Protein AF-A0A346PRJ9-F1 (afdb_monomer)

pLDDT: mean 86.11, std 13.36, range [40.84, 96.81]

Structure (mmCIF, N/CA/C/O backbone):
data_AF-A0A346PRJ9-F1
#
_entry.id   AF-A0A346PRJ9-F1
#
loop_
_atom_site.group_PDB
_atom_site.id
_atom_site.type_symbol
_atom_site.label_atom_id
_atom_site.label_alt_id
_atom_site.label_comp_id
_atom_site.label_asym_id
_atom_site.label_entity_id
_atom_site.label_seq_id
_atom_site.pdbx_PDB_ins_code
_atom_site.Cartn_x
_atom_site.Cartn_y
_atom_site.Cartn_z
_atom_site.occupancy
_atom_site.B_iso_or_equiv
_atom_site.auth_seq_id
_atom_site.auth_comp_id
_atom_site.auth_asym_id
_atom_site.auth_atom_id
_atom_site.pdbx_PDB_model_num
ATOM 1 N N . MET A 1 1 ? 22.107 -3.513 -32.692 1.00 42.06 1 MET A N 1
ATOM 2 C CA . MET A 1 1 ? 20.890 -3.800 -33.493 1.00 42.06 1 MET A CA 1
ATOM 3 C C . MET A 1 1 ? 21.098 -3.618 -34.994 1.00 42.06 1 MET A C 1
ATOM 5 O O . MET A 1 1 ? 20.520 -4.404 -35.724 1.00 42.06 1 MET A O 1
ATOM 9 N N . GLU A 1 2 ? 21.906 -2.659 -35.469 1.00 40.84 2 GLU A N 1
ATOM 10 C CA . GLU A 1 2 ? 22.166 -2.487 -36.918 1.00 40.84 2 GLU A CA 1
ATOM 11 C C . GLU A 1 2 ? 22.887 -3.665 -37.586 1.00 40.84 2 GLU A C 1
ATOM 13 O O . GLU A 1 2 ? 22.704 -3.888 -38.774 1.00 40.84 2 GLU A O 1
ATOM 18 N N . ILE A 1 3 ? 23.650 -4.447 -36.819 1.00 50.50 3 ILE A N 1
ATOM 19 C CA . ILE A 1 3 ? 24.437 -5.573 -37.344 1.00 50.50 3 ILE A CA 1
ATOM 20 C C . ILE A 1 3 ? 23.573 -6.838 -37.555 1.00 50.50 3 ILE A C 1
ATOM 22 O O . ILE A 1 3 ? 23.940 -7.704 -38.338 1.00 50.50 3 ILE A O 1
ATOM 26 N N . VAL A 1 4 ? 22.409 -6.949 -36.892 1.00 55.88 4 VAL A N 1
ATOM 27 C CA . VAL A 1 4 ? 21.576 -8.177 -36.901 1.00 55.88 4 VAL A CA 1
ATOM 28 C C . VAL A 1 4 ? 20.275 -8.003 -37.695 1.00 55.88 4 VAL A C 1
ATOM 30 O O . VAL A 1 4 ? 19.829 -8.945 -38.341 1.00 55.88 4 VAL A O 1
ATOM 33 N N . PHE A 1 5 ? 19.683 -6.802 -37.704 1.00 57.97 5 PHE A N 1
ATOM 34 C CA . PHE A 1 5 ? 18.489 -6.490 -38.497 1.00 57.97 5 PHE A CA 1
ATOM 35 C C . PHE A 1 5 ? 18.601 -5.066 -39.075 1.00 57.97 5 PHE A C 1
ATOM 37 O O . PHE A 1 5 ? 18.699 -4.111 -38.295 1.00 57.97 5 PHE A O 1
ATOM 44 N N . PRO A 1 6 ? 18.562 -4.879 -40.409 1.00 57.97 6 PRO A N 1
ATOM 45 C CA . PRO A 1 6 ? 18.611 -3.548 -41.012 1.00 57.97 6 PRO A CA 1
ATOM 46 C C . PRO A 1 6 ? 17.419 -2.701 -40.542 1.00 57.97 6 PRO A C 1
ATOM 48 O O . PRO A 1 6 ? 16.260 -3.090 -40.710 1.00 57.97 6 PRO A O 1
ATOM 51 N N . ARG A 1 7 ? 17.675 -1.536 -39.933 1.00 56.22 7 ARG A N 1
ATOM 52 C CA . ARG A 1 7 ? 16.606 -0.633 -39.474 1.00 56.22 7 ARG A CA 1
ATOM 53 C C . ARG A 1 7 ? 15.872 -0.031 -40.676 1.00 56.22 7 ARG A C 1
ATOM 55 O O . ARG A 1 7 ? 16.477 0.651 -41.493 1.00 56.22 7 ARG A O 1
ATOM 62 N N . GLN A 1 8 ? 14.550 -0.210 -40.730 1.00 57.38 8 GLN A N 1
ATOM 63 C CA . GLN A 1 8 ? 13.670 0.391 -41.749 1.00 57.38 8 GLN A CA 1
ATOM 64 C C . GLN A 1 8 ? 12.872 1.604 -41.231 1.00 57.38 8 GLN A C 1
ATOM 66 O O . GLN A 1 8 ? 11.788 1.902 -41.727 1.00 57.38 8 GLN A O 1
ATOM 71 N N . ARG A 1 9 ? 13.355 2.309 -40.201 1.00 51.69 9 ARG A N 1
ATOM 72 C CA . ARG A 1 9 ? 12.677 3.513 -39.693 1.00 51.69 9 ARG A CA 1
ATOM 73 C C . ARG A 1 9 ? 13.268 4.762 -40.350 1.00 51.69 9 ARG A C 1
ATOM 75 O O . ARG A 1 9 ? 14.382 5.142 -40.017 1.00 51.69 9 ARG A O 1
ATOM 82 N N . GLY A 1 10 ? 12.499 5.385 -41.251 1.00 52.84 10 GLY A N 1
ATOM 83 C CA . GLY A 1 10 ? 12.739 6.756 -41.724 1.00 52.84 10 GLY A CA 1
ATOM 84 C C . GLY A 1 10 ? 13.256 6.930 -43.157 1.00 52.84 10 GLY A C 1
ATOM 85 O O . GLY A 1 10 ? 14.233 7.644 -43.351 1.00 52.84 10 GLY A O 1
ATOM 86 N N . ARG A 1 11 ? 12.608 6.357 -44.182 1.00 47.19 11 ARG A N 1
ATOM 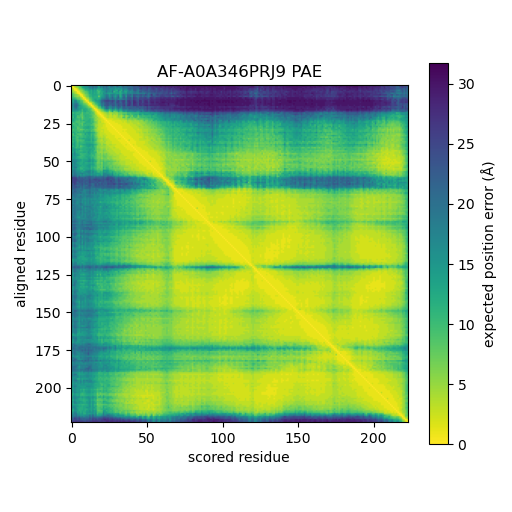87 C CA . ARG A 1 11 ? 12.826 6.799 -45.575 1.00 47.19 11 ARG A CA 1
ATOM 88 C C . ARG A 1 11 ? 11.501 6.966 -46.306 1.00 47.19 11 ARG A C 1
ATOM 90 O O . ARG A 1 11 ? 10.866 5.986 -46.672 1.00 47.19 11 ARG A O 1
ATOM 97 N N . GLY A 1 12 ? 11.117 8.225 -46.531 1.00 49.56 12 GLY A N 1
ATOM 98 C CA . GLY A 1 12 ? 9.941 8.624 -47.315 1.00 49.56 12 GLY A CA 1
ATOM 99 C C . GLY A 1 12 ? 9.971 8.173 -48.779 1.00 49.56 12 GLY A C 1
ATOM 100 O O . GLY A 1 12 ? 8.958 8.271 -49.455 1.00 49.56 12 GLY A O 1
ATOM 101 N N . HIS A 1 13 ? 11.087 7.613 -49.252 1.00 52.91 13 HIS A N 1
ATOM 102 C CA . HIS A 1 13 ? 11.212 6.979 -50.559 1.00 52.91 13 HIS A CA 1
ATOM 103 C C . HIS A 1 13 ? 12.219 5.821 -50.457 1.00 52.91 13 HIS A C 1
ATOM 105 O O . HIS A 1 13 ? 13.426 6.049 -50.480 1.00 52.91 13 HIS A O 1
ATOM 111 N N . SER A 1 14 ? 11.776 4.566 -50.327 1.00 53.38 14 SER A N 1
ATOM 112 C CA . SER A 1 14 ? 12.650 3.440 -50.675 1.00 53.38 14 SER A CA 1
ATOM 113 C C . SER A 1 14 ? 11.893 2.372 -51.446 1.00 53.38 14 SER A C 1
ATOM 115 O O . SER A 1 14 ? 11.085 1.637 -50.890 1.00 53.38 14 SER A O 1
ATOM 117 N N . VAL A 1 15 ? 12.250 2.255 -52.721 1.00 54.56 15 VAL A N 1
ATOM 118 C CA . VAL A 1 15 ? 11.891 1.177 -53.658 1.00 54.56 15 VAL A CA 1
ATOM 119 C C . VAL A 1 15 ? 12.526 -0.174 -53.257 1.00 54.56 15 VAL A C 1
ATOM 121 O O . VAL A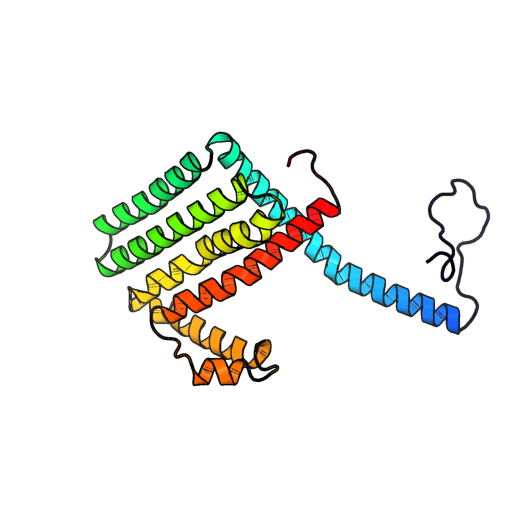 1 15 ? 12.425 -1.161 -53.976 1.00 54.56 15 VAL A O 1
ATOM 124 N N . MET A 1 16 ? 13.196 -0.236 -52.101 1.00 52.12 16 MET A N 1
ATOM 125 C CA . MET A 1 16 ? 13.670 -1.472 -51.488 1.00 52.12 16 MET A CA 1
ATOM 126 C C . MET A 1 16 ? 12.479 -2.213 -50.877 1.00 52.12 16 MET A C 1
ATOM 128 O O . MET A 1 16 ? 11.826 -1.710 -49.962 1.00 52.12 16 MET A O 1
ATOM 132 N N . GLY A 1 17 ? 12.210 -3.419 -51.381 1.00 58.25 17 GLY A N 1
ATOM 133 C CA . GLY A 1 17 ? 11.247 -4.339 -50.782 1.00 58.25 17 GLY A CA 1
ATOM 134 C C . GLY A 1 17 ? 11.511 -4.544 -49.286 1.00 58.25 17 GLY A C 1
ATOM 135 O O . GLY A 1 17 ? 12.646 -4.445 -48.813 1.00 58.25 17 GLY A O 1
ATOM 136 N N . LYS A 1 18 ? 10.447 -4.808 -48.519 1.00 64.00 18 LYS A N 1
ATOM 137 C CA . LYS A 1 18 ? 10.546 -5.115 -47.084 1.00 64.00 18 LYS A CA 1
ATOM 138 C C . LYS A 1 18 ? 11.546 -6.262 -46.898 1.00 64.00 18 LYS A C 1
ATOM 140 O O . LYS A 1 18 ? 11.390 -7.305 -47.528 1.00 64.00 18 LYS A O 1
ATOM 145 N N . TRP A 1 19 ? 12.569 -6.059 -46.067 1.00 72.56 19 TRP A N 1
ATOM 146 C CA . TRP A 1 19 ? 13.583 -7.078 -45.798 1.00 72.56 19 TRP A CA 1
ATOM 147 C C . TRP A 1 19 ? 12.895 -8.343 -45.270 1.00 72.56 19 TRP A C 1
ATOM 149 O O . TRP A 1 19 ? 12.038 -8.257 -44.386 1.00 72.56 19 TRP A O 1
ATOM 159 N N . LYS A 1 20 ? 13.248 -9.506 -45.824 1.00 74.25 20 LYS A N 1
ATOM 160 C CA . LYS A 1 20 ? 12.698 -10.809 -45.443 1.00 74.25 20 LYS A CA 1
ATOM 161 C C . LYS A 1 20 ? 13.861 -11.748 -45.114 1.00 74.25 20 LYS A C 1
ATOM 163 O O . LYS A 1 20 ? 14.839 -11.747 -45.854 1.00 74.25 20 LYS A O 1
ATOM 168 N N . PRO A 1 21 ? 13.783 -12.546 -44.039 1.00 79.88 21 PRO A N 1
ATOM 169 C CA . PRO A 1 21 ? 14.828 -13.514 -43.731 1.00 79.88 21 PRO A CA 1
ATOM 170 C C . PRO A 1 21 ? 14.873 -14.608 -44.809 1.00 79.88 21 PRO A C 1
ATOM 172 O O . PRO A 1 21 ? 13.879 -15.305 -45.043 1.00 79.88 21 PRO A O 1
ATOM 175 N N . GLU A 1 22 ? 16.024 -14.766 -45.461 1.00 84.56 22 GLU A N 1
ATOM 176 C CA . GLU A 1 22 ? 16.206 -15.719 -46.565 1.00 84.56 22 GLU A CA 1
ATOM 177 C C . GLU A 1 22 ? 16.778 -17.047 -46.064 1.00 84.56 22 GLU A C 1
ATOM 179 O O . GLU A 1 22 ? 16.297 -18.119 -46.440 1.00 84.56 22 GLU A O 1
ATOM 184 N N . THR A 1 23 ? 17.733 -16.988 -45.132 1.00 88.19 23 THR A N 1
ATOM 185 C CA . THR A 1 23 ? 18.404 -18.175 -44.586 1.00 88.19 23 THR A CA 1
ATOM 186 C C . THR A 1 23 ? 17.694 -18.731 -43.348 1.00 88.19 23 THR A C 1
ATOM 188 O O . THR A 1 23 ? 17.014 -18.017 -42.609 1.00 88.19 23 THR A O 1
ATOM 191 N N . LEU A 1 24 ? 17.855 -20.034 -43.096 1.00 87.25 24 LEU A N 1
ATOM 192 C CA . LEU A 1 24 ? 17.305 -20.719 -41.919 1.00 87.25 24 LEU A CA 1
ATOM 193 C C . LEU A 1 24 ? 17.708 -20.041 -40.584 1.00 87.25 24 LEU A C 1
ATOM 195 O O . LEU A 1 24 ? 16.804 -19.715 -39.812 1.00 87.25 24 LEU A O 1
ATOM 199 N N . PRO A 1 25 ? 18.995 -19.718 -40.316 1.00 87.44 25 PRO A N 1
ATOM 200 C CA . PRO A 1 25 ? 19.376 -19.022 -39.083 1.00 87.44 25 PRO A CA 1
ATOM 201 C C . PRO A 1 25 ? 18.766 -17.616 -38.966 1.00 87.44 25 PRO A C 1
ATOM 203 O O . PRO A 1 25 ? 18.357 -17.223 -37.875 1.00 87.44 25 PRO A O 1
ATOM 206 N N . GLN A 1 26 ? 18.618 -16.877 -40.073 1.00 84.50 26 GLN A N 1
ATOM 207 C CA . GLN A 1 26 ? 17.933 -15.577 -40.062 1.00 84.50 26 GLN A CA 1
ATOM 208 C C . GLN A 1 26 ? 16.445 -15.714 -39.729 1.00 84.50 26 GLN A C 1
ATOM 210 O O . GLN A 1 26 ? 15.911 -14.889 -38.992 1.00 84.50 26 GLN A O 1
ATOM 215 N N . LYS A 1 27 ? 15.771 -16.755 -40.238 1.00 88.38 27 LYS A N 1
ATOM 216 C CA . LYS A 1 27 ? 14.362 -17.029 -39.918 1.00 88.38 27 LYS A CA 1
ATOM 217 C C . LYS A 1 27 ? 14.189 -17.349 -38.437 1.00 88.38 27 LYS A C 1
ATOM 219 O O . LYS A 1 27 ? 13.315 -16.768 -37.803 1.00 88.38 27 LYS A O 1
ATOM 224 N N . VAL A 1 28 ? 15.036 -18.217 -37.880 1.00 91.25 28 VAL A N 1
ATOM 225 C CA . VAL A 1 28 ? 14.992 -18.570 -36.450 1.00 91.25 28 VAL A CA 1
ATOM 226 C C . VAL A 1 28 ? 15.241 -17.338 -35.583 1.00 91.25 28 VAL A C 1
ATOM 228 O O . VAL A 1 28 ? 14.440 -17.060 -34.696 1.00 91.25 28 VAL A O 1
ATOM 231 N N . ALA A 1 29 ? 16.282 -16.552 -35.874 1.00 87.88 29 ALA A N 1
ATOM 232 C CA . ALA A 1 29 ? 16.568 -15.323 -35.136 1.00 87.88 29 ALA A CA 1
ATOM 233 C C . ALA A 1 29 ? 15.418 -14.306 -35.233 1.00 87.88 29 ALA A C 1
ATOM 235 O O . ALA A 1 29 ? 15.045 -13.701 -34.229 1.00 87.88 29 ALA A O 1
ATOM 236 N N . TYR A 1 30 ? 14.824 -14.142 -36.420 1.00 86.19 30 TYR A N 1
ATOM 237 C CA . TYR A 1 30 ? 13.689 -13.246 -36.640 1.00 86.19 30 TYR A CA 1
ATOM 238 C C . TYR A 1 30 ? 12.453 -13.671 -35.840 1.00 86.19 30 TYR A C 1
ATOM 240 O O . TYR A 1 30 ? 11.869 -12.845 -35.142 1.00 86.19 30 TYR A O 1
ATOM 248 N N . TYR A 1 31 ? 12.068 -14.950 -35.892 1.00 90.50 31 TYR A N 1
ATOM 249 C CA . TYR A 1 31 ? 10.901 -15.443 -35.157 1.00 90.50 31 TYR A CA 1
ATOM 250 C C . TYR A 1 31 ? 11.133 -15.493 -33.649 1.00 90.50 31 TYR A C 1
ATOM 252 O O . TYR A 1 31 ? 10.223 -15.149 -32.904 1.00 90.50 31 TYR A O 1
ATOM 260 N N . ALA A 1 32 ? 12.337 -15.841 -33.188 1.00 91.88 32 ALA A N 1
ATOM 261 C CA . ALA A 1 32 ? 12.681 -15.774 -31.771 1.00 91.88 32 ALA A CA 1
ATOM 262 C C . ALA A 1 32 ? 12.579 -14.331 -31.258 1.00 91.88 32 ALA A C 1
ATOM 264 O O . ALA A 1 32 ? 11.917 -14.073 -30.256 1.00 91.88 32 ALA A O 1
ATOM 265 N N . TRP A 1 33 ? 13.154 -13.370 -31.987 1.00 90.31 33 TRP A N 1
ATOM 266 C CA . TRP A 1 33 ? 13.063 -11.956 -31.629 1.00 90.31 33 TRP A CA 1
ATOM 267 C C . TRP A 1 33 ? 11.626 -11.431 -31.682 1.00 90.31 33 TRP A C 1
ATOM 269 O O . TRP A 1 33 ? 11.205 -10.693 -30.793 1.00 90.31 33 TRP A O 1
ATOM 279 N N . SER A 1 34 ? 10.852 -11.841 -32.691 1.00 88.88 34 SER A N 1
ATOM 280 C CA . SER A 1 34 ? 9.428 -11.522 -32.775 1.00 88.88 34 SER A CA 1
ATOM 281 C C . SER A 1 34 ? 8.664 -12.098 -31.590 1.00 88.88 34 SER A C 1
ATOM 283 O O . SER A 1 34 ? 7.854 -11.386 -31.017 1.00 88.88 34 SER A O 1
ATOM 285 N N . LEU A 1 35 ? 8.927 -13.343 -31.190 1.00 94.19 35 LEU A N 1
ATOM 286 C CA . LEU A 1 35 ? 8.269 -13.981 -30.054 1.00 94.19 35 LEU A CA 1
ATOM 287 C C . LEU A 1 35 ? 8.584 -13.243 -28.750 1.00 94.19 35 LEU A C 1
ATOM 289 O O . LEU A 1 35 ? 7.661 -12.893 -28.021 1.00 94.19 35 LEU A O 1
ATOM 293 N N . PHE A 1 36 ? 9.856 -12.929 -28.485 1.00 93.06 36 PHE A N 1
ATOM 294 C CA . PHE A 1 36 ? 10.242 -12.126 -27.319 1.00 93.06 36 PHE A CA 1
ATOM 295 C C . PHE A 1 36 ? 9.620 -10.727 -27.350 1.00 93.06 36 PHE A C 1
ATOM 297 O O . PHE A 1 36 ? 9.142 -10.247 -26.326 1.00 93.06 36 PHE A O 1
ATOM 304 N N . GLY A 1 37 ? 9.579 -10.086 -28.521 1.00 90.88 37 GLY A N 1
ATOM 305 C CA . GLY A 1 37 ? 8.931 -8.791 -28.704 1.00 90.88 37 GLY A CA 1
ATOM 306 C C . GLY A 1 37 ? 7.426 -8.851 -28.442 1.00 90.88 37 GLY A C 1
ATOM 307 O O . GLY A 1 37 ? 6.902 -8.006 -27.724 1.00 90.88 37 GLY A O 1
ATOM 308 N N . THR A 1 38 ? 6.736 -9.862 -28.971 1.00 93.38 38 THR A N 1
ATOM 309 C CA . THR A 1 38 ? 5.298 -10.070 -28.775 1.00 93.38 38 THR A CA 1
ATOM 310 C C . THR A 1 38 ? 4.977 -10.396 -27.321 1.00 93.38 38 THR A C 1
ATOM 312 O O . THR A 1 38 ? 4.078 -9.777 -26.766 1.00 93.38 38 THR A O 1
ATOM 315 N N . LEU A 1 39 ? 5.724 -11.298 -26.677 1.00 92.69 39 LEU A N 1
ATOM 316 C CA . LEU A 1 39 ? 5.557 -11.611 -25.253 1.00 92.69 39 LEU A CA 1
ATOM 317 C C . LEU A 1 39 ? 5.835 -10.388 -24.376 1.00 92.69 39 LEU A C 1
ATOM 319 O O . LEU A 1 39 ? 5.048 -10.067 -23.489 1.00 92.69 39 LEU A O 1
ATOM 323 N N . GLY A 1 40 ? 6.913 -9.658 -24.671 1.00 90.50 40 GLY A N 1
ATOM 324 C CA . GLY A 1 40 ? 7.233 -8.406 -23.998 1.00 90.50 40 GLY A CA 1
ATOM 325 C C . GLY A 1 40 ? 6.113 -7.382 -24.148 1.00 90.50 40 GLY A C 1
ATOM 326 O O . GLY A 1 40 ? 5.739 -6.749 -23.170 1.00 90.50 40 GLY A O 1
ATOM 327 N N . LEU A 1 41 ? 5.521 -7.251 -25.337 1.00 90.38 41 LEU A N 1
ATOM 328 C CA . LEU A 1 41 ? 4.416 -6.327 -25.581 1.00 90.38 41 LEU A CA 1
ATOM 329 C C . LEU A 1 41 ? 3.132 -6.782 -24.878 1.00 90.38 41 LEU A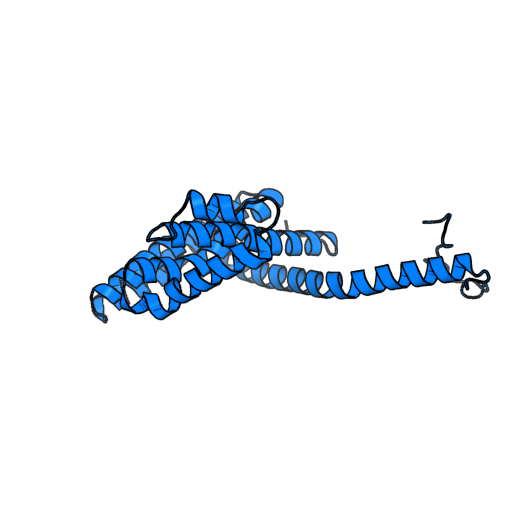 C 1
ATOM 331 O O . LEU A 1 41 ? 2.475 -5.955 -24.260 1.00 90.38 41 LEU A O 1
ATOM 335 N N . LEU A 1 42 ? 2.817 -8.079 -24.886 1.00 93.19 42 LEU A N 1
ATOM 336 C CA . LEU A 1 42 ? 1.666 -8.642 -24.172 1.00 93.19 42 LEU A CA 1
ATOM 337 C C . LEU A 1 42 ? 1.720 -8.387 -22.662 1.00 93.19 42 LEU A C 1
ATOM 339 O O . LEU A 1 42 ? 0.673 -8.192 -22.055 1.00 93.19 42 LEU A O 1
ATOM 343 N N . VAL A 1 43 ? 2.912 -8.357 -22.062 1.00 90.44 43 VAL A N 1
ATOM 344 C CA . VAL A 1 43 ? 3.086 -8.096 -20.624 1.00 90.44 43 VAL A CA 1
ATOM 345 C C . VAL A 1 43 ? 3.240 -6.602 -20.335 1.00 90.44 43 VAL A C 1
ATOM 347 O O . VAL A 1 43 ? 2.534 -6.044 -19.497 1.00 90.44 43 VAL A O 1
ATOM 350 N N . LEU A 1 44 ? 4.151 -5.923 -21.034 1.00 88.44 44 LEU A N 1
ATOM 351 C CA . LEU A 1 44 ? 4.482 -4.525 -20.757 1.00 88.44 44 LEU A CA 1
ATOM 352 C C . LEU A 1 44 ? 3.364 -3.574 -21.175 1.00 88.44 44 LEU A C 1
ATOM 354 O O . LEU A 1 44 ? 3.180 -2.558 -20.513 1.00 88.44 44 LEU A O 1
ATOM 358 N N . TYR A 1 45 ? 2.601 -3.875 -22.230 1.00 88.12 45 TYR A N 1
ATOM 359 C CA . TYR A 1 45 ? 1.530 -2.981 -22.666 1.00 88.12 45 TYR A CA 1
ATOM 360 C C . TYR A 1 45 ? 0.443 -2.826 -21.586 1.00 88.12 45 TYR A C 1
ATOM 362 O O . TYR A 1 45 ? 0.244 -1.691 -21.145 1.00 88.12 45 TYR A O 1
ATOM 370 N N . PRO A 1 46 ? -0.177 -3.898 -21.046 1.00 91.50 46 PRO A N 1
ATOM 371 C CA . PRO A 1 46 ? -1.096 -3.773 -19.914 1.00 91.50 46 PRO A CA 1
ATOM 372 C C . PRO A 1 46 ? -0.480 -3.058 -18.707 1.00 91.50 46 PRO A C 1
ATOM 374 O O . PRO A 1 46 ? -1.114 -2.175 -18.135 1.00 91.50 46 PRO A O 1
ATOM 377 N N . LEU A 1 47 ? 0.772 -3.365 -18.351 1.00 89.50 47 LEU A N 1
ATOM 378 C CA . LEU A 1 47 ? 1.460 -2.714 -17.230 1.00 89.50 47 LEU A CA 1
ATOM 379 C C . LEU A 1 47 ? 1.649 -1.207 -17.450 1.00 89.50 47 LEU A C 1
ATOM 381 O O . LEU A 1 47 ? 1.454 -0.420 -16.525 1.00 89.50 47 LEU A O 1
ATOM 385 N N . THR A 1 48 ? 1.971 -0.776 -18.673 1.00 86.81 48 THR A N 1
ATOM 386 C CA . THR A 1 48 ? 2.045 0.656 -19.000 1.00 86.81 48 THR A CA 1
ATOM 387 C C . THR A 1 48 ? 0.679 1.326 -18.940 1.00 86.81 48 THR A C 1
ATOM 389 O O . THR A 1 48 ? 0.588 2.442 -18.435 1.00 86.81 48 THR A O 1
ATOM 392 N N . VAL A 1 49 ? -0.390 0.651 -19.378 1.00 89.25 49 VAL A N 1
ATOM 393 C CA . VAL A 1 49 ? -1.768 1.153 -19.250 1.00 89.25 49 VAL A CA 1
ATOM 394 C C . VAL A 1 49 ? -2.140 1.327 -17.779 1.00 89.25 49 VAL A C 1
ATOM 396 O O . VAL A 1 49 ? -2.653 2.382 -17.412 1.00 89.25 49 VAL A O 1
ATOM 399 N N . VAL A 1 50 ? -1.812 0.356 -16.921 1.00 90.88 50 VAL A N 1
ATOM 400 C CA . VAL A 1 50 ? -1.987 0.478 -15.465 1.00 90.88 50 VAL A CA 1
ATOM 401 C C . VAL A 1 50 ? -1.173 1.654 -14.927 1.00 90.88 50 VAL A C 1
ATOM 403 O O . VAL A 1 50 ? -1.713 2.475 -14.195 1.00 90.88 50 VAL A O 1
ATOM 406 N N . GLY A 1 51 ? 0.087 1.812 -15.339 1.00 87.75 51 GLY A N 1
ATOM 407 C CA . GLY A 1 51 ? 0.912 2.963 -14.964 1.00 87.75 51 GLY A CA 1
ATOM 408 C C . GLY A 1 51 ? 0.291 4.307 -15.361 1.00 87.75 51 GLY A C 1
ATOM 409 O O . GLY A 1 51 ? 0.265 5.237 -14.553 1.00 87.75 51 GLY A O 1
ATOM 410 N N . PHE A 1 52 ? -0.268 4.410 -16.571 1.00 87.81 52 PHE A N 1
ATOM 411 C CA . PHE A 1 52 ? -0.984 5.605 -17.024 1.00 87.81 52 PHE A CA 1
ATOM 412 C C . PHE A 1 52 ? -2.277 5.847 -16.242 1.00 87.81 52 PHE A C 1
ATOM 414 O O . PHE A 1 52 ? -2.549 6.991 -15.882 1.00 87.81 52 PHE A O 1
ATOM 421 N N . ALA A 1 53 ? -3.049 4.801 -15.944 1.00 87.31 53 ALA A N 1
ATOM 422 C CA . ALA A 1 53 ? -4.267 4.906 -15.147 1.00 87.31 53 ALA A CA 1
ATOM 423 C C . ALA A 1 53 ? -3.955 5.360 -13.714 1.00 87.31 53 ALA A C 1
ATOM 425 O O . ALA A 1 53 ? -4.528 6.340 -13.240 1.00 87.31 53 ALA A O 1
ATOM 426 N N . THR A 1 54 ? -2.991 4.716 -13.052 1.00 85.62 54 THR A N 1
ATOM 427 C CA . THR A 1 54 ? -2.537 5.085 -11.705 1.00 85.62 54 THR A CA 1
ATOM 428 C C . THR A 1 54 ? -2.043 6.523 -11.677 1.00 85.62 54 THR A C 1
ATOM 430 O O . THR A 1 54 ? -2.447 7.286 -10.806 1.00 85.62 54 THR A O 1
ATOM 433 N N . ARG A 1 55 ? -1.241 6.936 -12.667 1.00 83.75 55 ARG A N 1
ATOM 434 C CA . ARG A 1 55 ? -0.802 8.329 -12.806 1.00 83.75 55 ARG A CA 1
ATOM 435 C C . ARG A 1 55 ? -1.980 9.285 -12.968 1.00 83.75 55 ARG A C 1
ATOM 437 O O . ARG A 1 55 ? -1.998 10.320 -12.317 1.00 83.75 55 ARG A O 1
ATOM 444 N N . TYR A 1 56 ? -2.949 8.962 -13.822 1.00 84.25 56 TYR A N 1
ATOM 445 C CA . TYR A 1 56 ? -4.120 9.806 -14.050 1.00 84.25 56 TYR A CA 1
ATOM 446 C C . TYR A 1 56 ? -4.913 10.033 -12.755 1.00 84.25 56 TYR A C 1
ATOM 448 O O . TYR A 1 56 ? -5.223 11.175 -12.413 1.00 84.25 56 TYR A O 1
ATOM 456 N N . TYR A 1 57 ? -5.189 8.966 -12.001 1.00 80.50 57 TYR A N 1
ATOM 457 C CA . TYR A 1 57 ? -5.884 9.080 -10.719 1.00 80.50 57 TYR A CA 1
ATOM 458 C C . TYR A 1 57 ? -5.035 9.782 -9.661 1.00 80.50 57 TYR A C 1
ATOM 460 O O . TYR A 1 57 ? -5.562 10.627 -8.940 1.00 80.50 57 TYR A O 1
ATOM 468 N N . ALA A 1 58 ? -3.730 9.506 -9.612 1.00 76.50 58 ALA A N 1
ATOM 469 C CA . ALA A 1 58 ? -2.810 10.188 -8.712 1.00 76.50 58 ALA A CA 1
ATOM 470 C C . ALA A 1 58 ? -2.798 11.699 -8.973 1.00 76.50 58 ALA A C 1
ATOM 472 O O . ALA A 1 58 ? -3.006 12.456 -8.038 1.00 76.50 58 ALA A O 1
ATOM 473 N N . VAL A 1 59 ? -2.666 12.147 -10.228 1.00 73.69 59 VAL A N 1
ATOM 474 C CA . VAL A 1 59 ? -2.697 13.576 -10.599 1.00 73.69 59 VAL A CA 1
ATOM 475 C C . VAL A 1 59 ? -4.049 14.211 -10.279 1.00 73.69 59 VAL A C 1
ATOM 477 O O . VAL A 1 59 ? -4.109 15.336 -9.791 1.00 73.69 59 VAL A O 1
ATOM 480 N N . LYS A 1 60 ? -5.158 13.503 -10.512 1.00 70.31 60 LYS A N 1
ATOM 481 C CA . LYS A 1 60 ? -6.495 14.028 -10.204 1.00 70.31 60 LYS A CA 1
ATOM 482 C C . LYS A 1 60 ? -6.696 14.237 -8.701 1.00 70.31 60 LYS A C 1
ATOM 484 O O . LYS A 1 60 ? -7.244 15.259 -8.300 1.00 70.31 60 LYS A O 1
ATOM 489 N N . LEU A 1 61 ? -6.218 13.301 -7.883 1.00 65.69 61 LEU A N 1
ATOM 490 C CA . LEU A 1 61 ? -6.200 13.427 -6.424 1.00 65.69 61 LEU A CA 1
ATOM 491 C C . LEU A 1 61 ? -5.188 14.490 -5.963 1.00 65.69 61 LEU A C 1
ATOM 493 O O . LEU A 1 61 ? -5.439 15.220 -5.003 1.00 65.69 61 LEU A O 1
ATOM 497 N N . ASP A 1 62 ? -4.081 14.638 -6.687 1.00 63.53 62 ASP A N 1
ATOM 498 C CA . ASP A 1 62 ? -3.069 15.651 -6.415 1.00 63.53 62 ASP A CA 1
ATOM 499 C C . ASP A 1 62 ? -3.527 17.062 -6.824 1.00 63.53 62 ASP A C 1
ATOM 501 O O . ASP A 1 62 ? -3.082 18.041 -6.245 1.00 63.53 62 ASP A O 1
ATOM 505 N N . SER A 1 63 ? -4.500 17.215 -7.729 1.00 58.72 63 SER A N 1
ATOM 506 C CA . SER A 1 63 ? -5.141 18.509 -8.033 1.00 58.72 63 SER A CA 1
ATOM 507 C C . SER A 1 63 ? -5.903 19.081 -6.828 1.00 58.72 63 SER A C 1
ATOM 509 O O . SER A 1 63 ? -5.887 20.285 -6.567 1.00 58.72 63 SER A O 1
ATOM 511 N N . THR A 1 64 ? -6.534 18.214 -6.031 1.00 55.56 64 THR A N 1
ATOM 512 C CA . THR A 1 64 ? -7.109 18.596 -4.735 1.00 55.56 64 THR A CA 1
ATOM 513 C C . THR A 1 64 ? -5.992 19.003 -3.773 1.00 55.56 64 THR A C 1
ATOM 515 O O . THR A 1 64 ? -6.072 20.022 -3.093 1.00 55.56 64 THR A O 1
ATOM 518 N N . ARG A 1 65 ? -4.888 18.262 -3.765 1.00 54.66 65 ARG A N 1
ATOM 519 C CA . ARG A 1 65 ? -3.764 18.496 -2.861 1.00 54.66 65 ARG A CA 1
ATOM 520 C C . ARG A 1 65 ? -2.884 19.698 -3.205 1.00 54.66 65 ARG A C 1
ATOM 522 O O . ARG A 1 65 ? -2.404 20.357 -2.292 1.00 54.66 65 ARG A O 1
ATOM 529 N N . THR A 1 66 ? -2.681 20.029 -4.470 1.00 59.09 66 THR A N 1
ATOM 530 C CA . THR A 1 66 ? -1.952 21.230 -4.913 1.00 59.09 66 THR A CA 1
ATOM 531 C C . THR A 1 66 ? -2.665 22.502 -4.459 1.00 59.09 66 THR A C 1
ATOM 533 O O . THR A 1 66 ? -2.007 23.497 -4.171 1.00 59.09 66 THR A O 1
ATOM 536 N N . ARG A 1 67 ? -3.993 22.448 -4.281 1.00 63.44 67 ARG A N 1
ATOM 537 C CA . ARG A 1 67 ? -4.798 23.543 -3.713 1.00 63.44 67 ARG A CA 1
ATOM 538 C C . ARG A 1 67 ? -4.771 23.598 -2.182 1.00 63.44 67 ARG A C 1
ATOM 540 O O . ARG A 1 67 ? -4.829 24.684 -1.619 1.00 63.44 67 ARG A O 1
ATOM 547 N N . PHE A 1 68 ? -4.678 22.450 -1.510 1.00 67.56 68 PHE A N 1
ATOM 548 C CA . PHE A 1 68 ? -4.824 22.335 -0.050 1.00 67.56 68 PHE A CA 1
ATOM 549 C C . PHE A 1 68 ? -3.504 22.123 0.724 1.00 67.56 68 PHE A C 1
ATOM 551 O O . PHE A 1 68 ? -3.442 22.328 1.937 1.00 67.56 68 PHE A O 1
ATOM 558 N N . GLY A 1 69 ? -2.428 21.723 0.047 1.00 80.25 69 GLY A N 1
ATOM 559 C CA . GLY A 1 69 ? -1.162 21.308 0.652 1.00 80.25 69 GLY A CA 1
ATOM 560 C C . GLY A 1 69 ? -1.273 20.037 1.510 1.00 80.25 69 GLY A C 1
ATOM 561 O O . GLY A 1 69 ? -2.326 19.411 1.606 1.00 80.25 69 GLY A O 1
ATOM 562 N N . ILE A 1 70 ? -0.169 19.656 2.171 1.00 83.62 70 ILE A N 1
ATOM 563 C CA . ILE A 1 70 ? -0.163 18.549 3.154 1.00 83.62 70 ILE A CA 1
ATOM 564 C C . ILE A 1 70 ? -1.172 18.838 4.263 1.00 83.62 70 ILE A C 1
ATOM 566 O O . ILE A 1 70 ? -1.955 17.966 4.613 1.00 83.62 70 ILE A O 1
ATOM 570 N N . VAL A 1 71 ? -1.180 20.078 4.766 1.00 86.56 71 VAL A N 1
ATOM 571 C CA . VAL A 1 71 ? -2.060 20.501 5.861 1.00 86.56 71 VAL A CA 1
ATOM 572 C C . VAL A 1 71 ? -3.518 20.244 5.515 1.00 86.56 71 VAL A C 1
ATOM 574 O O . VAL A 1 71 ? -4.218 19.649 6.322 1.00 86.56 71 VAL A O 1
ATOM 577 N N . GLY A 1 72 ? -3.983 20.629 4.325 1.00 86.06 72 GLY A N 1
ATOM 578 C CA . GLY A 1 72 ? -5.384 20.427 3.985 1.00 86.06 72 GLY A CA 1
ATOM 579 C C . GLY A 1 72 ? -5.736 18.970 3.668 1.00 86.06 72 GLY A C 1
ATOM 580 O O . GLY A 1 72 ? -6.841 18.555 3.995 1.00 86.06 72 GLY A O 1
ATOM 581 N N . VAL A 1 73 ? -4.814 18.153 3.138 1.00 86.88 73 VAL A N 1
ATOM 582 C CA . VAL A 1 73 ? -5.048 16.698 3.000 1.00 86.88 73 VAL A CA 1
ATOM 583 C C . VAL A 1 73 ? -5.128 16.019 4.364 1.00 86.88 73 VAL A C 1
ATOM 585 O O . VAL A 1 73 ? -6.056 15.253 4.609 1.00 86.88 73 VAL A O 1
ATOM 588 N N . THR A 1 74 ? -4.201 16.325 5.271 1.00 90.19 74 THR A N 1
ATOM 589 C CA . THR A 1 74 ? -4.225 15.809 6.643 1.00 90.19 74 THR A CA 1
ATOM 590 C C . THR A 1 74 ? -5.466 16.291 7.387 1.00 90.19 74 THR A C 1
ATOM 592 O O . THR A 1 74 ? -6.134 15.483 8.021 1.00 90.19 74 THR A O 1
ATOM 595 N N . ALA A 1 75 ? -5.828 17.570 7.268 1.00 90.69 75 ALA A N 1
ATOM 596 C CA . ALA A 1 75 ? -7.037 18.113 7.879 1.00 90.69 75 ALA A CA 1
ATOM 597 C C . ALA A 1 75 ? -8.296 17.436 7.329 1.00 90.69 75 ALA A C 1
ATOM 599 O O . ALA A 1 75 ? -9.156 17.046 8.107 1.00 90.69 75 ALA A O 1
ATOM 600 N N . LEU A 1 76 ? -8.391 17.226 6.012 1.00 90.62 76 LEU A N 1
ATOM 601 C CA . LEU A 1 76 ? -9.510 16.506 5.409 1.00 90.62 76 LEU A CA 1
ATOM 602 C C . LEU A 1 76 ? -9.578 15.057 5.901 1.00 90.62 76 LEU A C 1
ATOM 604 O O . LEU A 1 76 ? -10.659 14.591 6.245 1.00 90.62 76 LEU A O 1
ATOM 608 N N . ALA A 1 77 ? -8.442 14.360 5.979 1.00 91.56 77 ALA A N 1
ATOM 609 C CA . ALA A 1 77 ? -8.391 13.004 6.516 1.00 91.56 77 ALA A CA 1
ATOM 610 C C . ALA A 1 77 ? -8.864 12.972 7.978 1.00 91.56 77 ALA A C 1
ATOM 612 O O . ALA A 1 77 ? -9.724 12.166 8.320 1.00 91.56 77 ALA A O 1
ATOM 613 N N . VAL A 1 78 ? -8.369 13.883 8.820 1.00 94.88 78 VAL A N 1
ATOM 614 C CA . VAL A 1 78 ? -8.803 14.022 10.219 1.00 94.88 78 VAL A CA 1
ATOM 615 C C . VAL A 1 78 ? -10.293 14.333 10.308 1.00 94.88 78 VAL A C 1
ATOM 617 O O . VAL A 1 78 ? -10.977 13.755 11.141 1.00 94.88 78 VAL A O 1
ATOM 620 N N . LEU A 1 79 ? -10.819 15.211 9.454 1.00 95.88 79 LEU A N 1
ATOM 621 C CA . LEU A 1 79 ? -12.236 15.566 9.460 1.00 95.88 79 LEU A CA 1
ATOM 622 C C . LEU A 1 79 ? -13.118 14.389 9.046 1.00 95.88 79 LEU A C 1
ATOM 624 O O . LEU A 1 79 ? -14.082 14.091 9.740 1.00 95.88 79 LEU A O 1
ATOM 628 N N . VAL A 1 80 ? -12.792 13.705 7.948 1.00 94.12 80 VAL A N 1
ATOM 629 C CA . VAL A 1 80 ? -13.588 12.580 7.436 1.00 94.12 80 VAL A CA 1
ATOM 630 C C . VAL A 1 80 ? -13.557 11.407 8.415 1.00 94.12 80 VAL A C 1
ATOM 632 O O . VAL A 1 80 ? -14.608 10.928 8.838 1.00 94.12 80 VAL A O 1
ATOM 635 N N . TRP A 1 81 ? -12.364 10.971 8.821 1.00 95.31 81 TRP A N 1
ATOM 636 C CA . TRP A 1 81 ? -12.206 9.830 9.725 1.00 95.31 81 TRP A CA 1
ATOM 637 C C . TRP A 1 81 ? -12.584 10.168 11.172 1.00 95.31 81 TRP A C 1
ATOM 639 O O . TRP A 1 81 ? -13.153 9.339 11.881 1.00 95.31 81 TRP A O 1
ATOM 649 N N . GLY A 1 82 ? -12.343 11.404 11.611 1.00 95.06 82 GLY A N 1
ATOM 650 C CA . GLY A 1 82 ? -12.778 11.903 12.913 1.00 95.06 82 GLY A CA 1
ATOM 651 C C . GLY A 1 82 ? -14.297 12.007 13.007 1.00 95.06 82 GLY A C 1
ATOM 652 O O . GLY A 1 82 ? -14.870 11.537 13.984 1.00 95.06 82 GLY A O 1
ATOM 653 N N . ALA A 1 83 ? -14.972 12.530 11.976 1.00 95.88 83 ALA A N 1
ATOM 654 C CA . ALA A 1 83 ? -16.434 12.552 11.926 1.00 95.88 83 ALA A CA 1
ATOM 655 C C . ALA A 1 83 ? -17.022 11.135 11.927 1.00 95.88 83 ALA A C 1
ATOM 657 O O . ALA A 1 83 ? -17.984 10.883 12.650 1.00 95.88 83 ALA A O 1
ATOM 658 N N . LEU A 1 84 ? -16.416 10.200 11.186 1.00 94.44 84 LEU A N 1
ATOM 659 C CA . LEU A 1 84 ? -16.795 8.785 11.219 1.00 94.44 84 LEU A CA 1
ATOM 660 C C . LEU A 1 84 ? -16.651 8.202 12.636 1.00 94.44 84 LEU A C 1
ATOM 662 O O . LEU A 1 84 ? -17.560 7.541 13.127 1.00 94.44 84 LEU A O 1
ATOM 666 N N . THR A 1 85 ? -15.541 8.498 13.314 1.00 95.62 85 THR A N 1
ATOM 667 C CA . THR A 1 85 ? -15.264 8.030 14.682 1.00 95.62 85 THR A CA 1
ATOM 668 C C . THR A 1 85 ? -16.266 8.598 15.690 1.00 95.62 85 THR A C 1
ATOM 670 O O . THR A 1 85 ? -16.795 7.863 16.521 1.00 95.62 85 THR A O 1
ATOM 673 N N . VAL A 1 86 ? -16.590 9.891 15.594 1.00 96.56 86 VAL A N 1
ATOM 674 C CA . VAL A 1 86 ? -17.612 10.534 16.437 1.00 96.56 86 VAL A CA 1
ATOM 675 C C . VAL A 1 86 ? -19.000 9.960 16.148 1.00 96.56 86 VAL A C 1
ATOM 677 O O . VAL A 1 86 ? -19.743 9.660 17.078 1.00 96.56 86 VAL A O 1
ATOM 680 N N . SER A 1 87 ? -19.346 9.755 14.874 1.00 96.50 87 SER A N 1
ATOM 681 C CA . SER A 1 87 ? -20.616 9.141 14.470 1.00 96.50 87 SER A CA 1
ATOM 682 C C . SER A 1 87 ? -20.754 7.709 14.995 1.00 96.50 87 SER A C 1
ATOM 684 O O . SER A 1 87 ? -21.837 7.326 15.442 1.00 96.50 87 SER A O 1
ATOM 686 N N . ALA A 1 88 ? -19.663 6.941 14.993 1.00 94.62 88 ALA A N 1
ATOM 687 C CA . ALA A 1 88 ? -19.613 5.608 15.577 1.00 94.62 88 ALA A CA 1
ATOM 688 C C . ALA A 1 88 ? -19.802 5.647 17.097 1.00 94.62 88 ALA A C 1
ATOM 690 O O . ALA A 1 88 ? -20.607 4.886 17.620 1.00 94.62 88 ALA A O 1
ATOM 691 N N . TYR A 1 89 ? -19.135 6.574 17.792 1.00 95.38 89 TYR A N 1
ATOM 692 C CA . TYR A 1 89 ? -19.252 6.730 19.245 1.00 95.38 89 TYR A CA 1
ATOM 693 C C . TYR A 1 89 ? -20.698 6.962 19.707 1.00 95.38 89 TYR A C 1
ATOM 695 O O . TYR A 1 89 ? -21.108 6.443 20.740 1.00 95.38 89 TYR A O 1
ATOM 703 N N . ILE A 1 90 ? -21.478 7.728 18.938 1.00 96.81 90 ILE A N 1
ATOM 704 C CA . ILE A 1 90 ? -22.870 8.045 19.291 1.00 96.81 90 ILE A CA 1
ATOM 705 C C . ILE A 1 90 ? -23.884 6.982 18.843 1.00 96.81 90 ILE A C 1
ATOM 707 O O . ILE A 1 90 ? -24.989 6.959 19.379 1.00 96.81 90 ILE A O 1
ATOM 711 N N . SER A 1 91 ? -23.549 6.140 17.856 1.00 95.06 91 SER A N 1
ATOM 712 C CA . SER A 1 91 ? -24.528 5.256 17.190 1.00 95.06 91 SER A CA 1
ATOM 713 C C . SER A 1 91 ? -24.268 3.763 17.378 1.00 95.06 91 SER A C 1
ATOM 715 O O . SER A 1 91 ? -25.167 2.965 17.120 1.00 95.06 91 SER A O 1
ATOM 717 N N . LEU A 1 92 ? -23.051 3.364 17.755 1.00 93.62 92 LEU A N 1
ATOM 718 C CA . LEU A 1 92 ? -22.613 1.969 17.751 1.00 93.62 92 LEU A CA 1
ATOM 719 C C . LEU A 1 92 ? -22.176 1.496 19.146 1.00 93.62 92 LEU A C 1
ATOM 721 O O . LEU A 1 92 ? -21.814 2.312 19.994 1.00 93.62 92 LEU A O 1
ATOM 725 N N . PRO A 1 93 ? -22.167 0.170 19.388 1.00 94.12 93 PRO A N 1
ATOM 726 C CA . PRO A 1 93 ? -21.544 -0.408 20.573 1.00 94.12 93 PRO A CA 1
ATOM 727 C C . PRO A 1 93 ? -20.070 -0.010 20.697 1.00 94.12 93 PRO A C 1
ATOM 729 O O . PRO A 1 93 ? -19.389 0.220 19.694 1.00 94.12 93 PRO A O 1
ATOM 732 N N . PHE A 1 94 ? -19.566 0.007 21.933 1.00 91.19 94 PHE A N 1
ATOM 733 C CA . PHE A 1 94 ? -18.207 0.462 22.234 1.00 91.19 94 PHE A CA 1
ATOM 734 C C . PHE A 1 94 ? -17.126 -0.298 21.449 1.00 91.19 94 PHE A C 1
ATOM 736 O O . PHE A 1 94 ? -16.202 0.331 20.940 1.00 91.19 94 PHE A O 1
ATOM 743 N N . ASP A 1 95 ? -17.279 -1.611 21.260 1.00 90.44 95 ASP A N 1
ATOM 744 C CA . ASP A 1 95 ? -16.321 -2.427 20.501 1.00 90.44 95 ASP A CA 1
ATOM 745 C C . ASP A 1 95 ? -16.232 -1.993 19.030 1.00 90.44 95 ASP A C 1
ATOM 747 O O . ASP A 1 95 ? -15.143 -1.794 18.494 1.00 90.44 95 ASP A O 1
ATOM 751 N N . ALA A 1 96 ? -17.376 -1.751 18.383 1.00 91.62 96 ALA A N 1
ATOM 752 C CA . ALA A 1 96 ? -17.421 -1.270 17.002 1.00 91.62 96 ALA A CA 1
ATOM 753 C C . ALA A 1 96 ? -16.860 0.156 16.873 1.00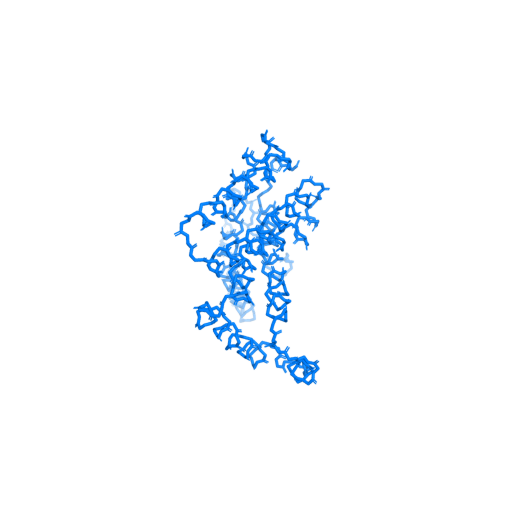 91.62 96 ALA A C 1
ATOM 755 O O . ALA A 1 96 ? -16.181 0.479 15.896 1.00 91.62 96 ALA A O 1
ATOM 756 N N . PHE A 1 97 ? -17.101 1.005 17.876 1.00 94.81 97 PHE A N 1
ATOM 757 C CA . PHE A 1 97 ? -16.461 2.314 17.975 1.00 94.81 97 PHE A CA 1
ATOM 758 C C . PHE A 1 97 ? -14.931 2.193 18.075 1.00 94.81 97 PHE A C 1
ATOM 760 O O . PHE A 1 97 ? -14.231 2.888 17.336 1.00 94.81 97 PHE A O 1
ATOM 767 N N . LEU A 1 98 ? -14.407 1.305 18.929 1.00 94.00 98 LEU A N 1
ATOM 768 C CA . LEU A 1 98 ? -12.965 1.089 19.081 1.00 94.00 98 LEU A CA 1
ATOM 769 C C . LEU A 1 98 ? -12.313 0.632 17.773 1.00 94.00 98 LEU A C 1
ATOM 771 O O . LEU A 1 98 ? -11.272 1.179 17.402 1.00 94.00 98 LEU A O 1
ATOM 775 N N . ALA A 1 99 ? -12.942 -0.295 17.043 1.00 94.56 99 ALA A N 1
ATOM 776 C CA . ALA A 1 99 ? -12.493 -0.710 15.712 1.00 94.56 99 ALA A CA 1
ATOM 777 C C . ALA A 1 99 ? -12.338 0.484 14.762 1.00 94.56 99 ALA A C 1
ATOM 779 O O . ALA A 1 99 ? -11.287 0.669 14.143 1.00 94.56 99 ALA A O 1
ATOM 780 N N . ILE A 1 100 ? -13.372 1.325 14.674 1.00 95.75 100 ILE A N 1
ATOM 781 C CA . ILE A 1 100 ? -13.380 2.492 13.786 1.00 95.75 100 ILE A CA 1
ATOM 782 C C . ILE A 1 100 ? -12.342 3.527 14.231 1.00 95.75 100 ILE A C 1
ATOM 784 O O . ILE A 1 100 ? -11.639 4.077 13.383 1.00 95.75 100 ILE A O 1
ATOM 788 N N . ALA A 1 101 ? -12.203 3.773 15.534 1.00 96.00 101 ALA A N 1
ATOM 789 C CA . ALA A 1 101 ? -11.236 4.722 16.077 1.00 96.00 101 ALA A CA 1
ATOM 790 C C . ALA A 1 101 ? -9.787 4.288 15.793 1.00 96.00 101 ALA A C 1
ATOM 792 O O . ALA A 1 101 ? -8.982 5.085 15.301 1.00 96.00 101 ALA A O 1
ATOM 793 N N . ALA A 1 102 ? -9.462 3.014 16.040 1.00 95.19 102 ALA A N 1
ATOM 794 C CA . ALA A 1 102 ? -8.134 2.458 15.793 1.00 95.19 102 ALA A CA 1
ATOM 795 C C . ALA A 1 102 ? -7.783 2.465 14.293 1.00 95.19 102 ALA A C 1
ATOM 797 O O . ALA A 1 102 ? -6.702 2.917 13.905 1.00 95.19 102 ALA A O 1
ATOM 798 N N . ALA A 1 103 ? -8.724 2.052 13.437 1.00 95.94 103 ALA A N 1
ATOM 799 C CA . ALA A 1 103 ? -8.576 2.106 11.984 1.00 95.94 103 ALA A CA 1
ATOM 800 C C . ALA A 1 103 ? -8.370 3.540 11.473 1.00 95.94 103 ALA A C 1
ATOM 802 O O . ALA A 1 103 ? -7.470 3.798 10.671 1.00 95.94 103 ALA A O 1
ATOM 803 N N . SER A 1 104 ? -9.167 4.484 11.978 1.00 96.12 104 SER A N 1
ATOM 804 C CA . SER A 1 104 ? -9.108 5.902 11.610 1.00 96.12 104 SER A CA 1
ATOM 805 C C . SER A 1 104 ? -7.750 6.520 11.929 1.00 96.12 104 SER A C 1
ATOM 807 O O . SER A 1 104 ? -7.184 7.227 11.094 1.00 96.12 104 SER A O 1
ATOM 809 N N . LEU A 1 105 ? -7.185 6.224 13.103 1.00 96.56 105 LEU A N 1
ATOM 810 C CA . LEU A 1 105 ? -5.865 6.718 13.495 1.00 96.56 105 LEU A CA 1
ATOM 811 C C . LEU A 1 105 ? -4.786 6.273 12.500 1.00 96.56 105 LEU A C 1
ATOM 813 O O . LEU A 1 105 ? -3.995 7.084 12.013 1.00 96.56 105 LEU A O 1
ATOM 817 N N . VAL A 1 106 ? -4.789 4.988 12.153 1.00 96.31 106 VAL A N 1
ATOM 818 C CA . VAL A 1 106 ? -3.824 4.403 11.218 1.00 96.31 106 VAL A CA 1
ATOM 819 C C . VAL A 1 106 ? -3.999 4.955 9.806 1.00 96.31 106 VAL A C 1
ATOM 821 O O . VAL A 1 106 ? -3.004 5.277 9.146 1.00 96.31 106 VAL A O 1
ATOM 824 N N . ALA A 1 107 ? -5.246 5.126 9.361 1.00 95.69 107 ALA A N 1
ATOM 825 C CA . ALA A 1 107 ? -5.563 5.731 8.073 1.00 95.69 107 ALA A CA 1
ATOM 826 C C . ALA A 1 107 ? -5.026 7.168 7.986 1.00 95.69 107 ALA A C 1
ATOM 828 O O . ALA A 1 107 ? -4.359 7.522 7.010 1.00 95.69 107 ALA A O 1
ATOM 829 N N . VAL A 1 108 ? -5.251 7.986 9.019 1.00 96.25 108 VAL A N 1
ATOM 830 C CA . VAL A 1 108 ? -4.801 9.386 9.069 1.00 96.25 108 VAL A CA 1
ATOM 831 C C . VAL A 1 108 ? -3.277 9.486 9.082 1.00 96.25 108 VAL A C 1
ATOM 833 O O . VAL A 1 108 ? -2.717 10.265 8.304 1.00 96.25 108 VAL A O 1
ATOM 836 N N . ILE A 1 109 ? -2.595 8.697 9.921 1.00 96.69 109 ILE A N 1
ATOM 837 C CA . ILE A 1 109 ? -1.127 8.712 10.010 1.00 96.69 109 ILE A CA 1
ATOM 838 C C . ILE A 1 109 ? -0.516 8.300 8.669 1.00 96.69 109 ILE A C 1
ATOM 840 O O . ILE A 1 109 ? 0.321 9.022 8.125 1.00 96.69 109 ILE A O 1
ATOM 844 N N . SER A 1 110 ? -0.974 7.186 8.096 1.00 95.94 110 SER A N 1
ATOM 845 C CA . SER A 1 110 ? -0.439 6.658 6.836 1.00 95.94 110 SER A CA 1
ATOM 846 C C . SER A 1 110 ? -0.697 7.614 5.668 1.00 95.94 110 SER A C 1
ATOM 848 O O . SER A 1 110 ? 0.213 7.903 4.892 1.00 95.94 110 SER A O 1
ATOM 850 N N . THR A 1 111 ? -1.900 8.195 5.591 1.00 94.00 111 THR A N 1
ATOM 851 C CA . THR A 1 111 ? -2.248 9.212 4.582 1.00 94.00 111 THR A CA 1
ATOM 852 C C . THR A 1 111 ? -1.370 10.453 4.718 1.00 94.00 111 THR A C 1
ATOM 854 O O . THR A 1 111 ? -0.885 10.992 3.723 1.00 94.00 111 THR A O 1
ATOM 857 N N . THR A 1 112 ? -1.122 10.898 5.950 1.00 93.94 112 THR A N 1
ATOM 858 C CA . THR A 1 112 ? -0.272 12.062 6.220 1.00 93.94 112 THR A CA 1
ATOM 859 C C . THR A 1 112 ? 1.173 11.798 5.815 1.00 93.94 112 THR A C 1
ATOM 861 O O . THR A 1 112 ? 1.777 12.634 5.147 1.00 93.94 112 THR A O 1
ATOM 864 N N . LEU A 1 113 ? 1.720 10.625 6.142 1.00 94.31 113 LEU A N 1
ATOM 865 C CA . LEU A 1 113 ? 3.064 10.232 5.718 1.00 94.31 113 LEU A CA 1
ATOM 866 C C . LEU A 1 113 ? 3.173 10.145 4.193 1.00 94.31 113 LEU A C 1
ATOM 868 O O . LEU A 1 113 ? 4.097 10.719 3.617 1.00 94.31 113 LEU A O 1
ATOM 872 N N . ALA A 1 114 ? 2.200 9.520 3.525 1.00 92.88 114 ALA A N 1
ATOM 873 C CA . ALA A 1 114 ? 2.140 9.485 2.065 1.00 92.88 114 ALA A CA 1
ATOM 874 C C . ALA A 1 114 ? 2.134 10.905 1.466 1.00 92.88 114 ALA A C 1
ATOM 876 O O . ALA A 1 114 ? 2.855 11.188 0.502 1.00 92.88 114 ALA A O 1
ATOM 877 N N . ALA A 1 115 ? 1.387 11.827 2.083 1.00 89.75 115 ALA A N 1
ATOM 878 C CA . ALA A 1 115 ? 1.359 13.224 1.677 1.00 89.75 115 ALA A CA 1
ATOM 879 C C . ALA A 1 115 ? 2.682 13.961 1.940 1.00 89.75 115 ALA A C 1
ATOM 881 O O . ALA A 1 115 ? 3.137 14.759 1.126 1.00 89.75 115 ALA A O 1
ATOM 882 N N . ILE A 1 116 ? 3.365 13.705 3.045 1.00 90.62 116 ILE A N 1
ATOM 883 C CA . ILE A 1 116 ? 4.672 14.320 3.294 1.00 90.62 116 ILE A CA 1
ATOM 884 C C . ILE A 1 116 ? 5.679 13.857 2.232 1.00 90.62 116 ILE A C 1
ATOM 886 O O . ILE A 1 116 ? 6.294 14.687 1.552 1.00 90.62 116 ILE A O 1
ATOM 890 N N . PHE A 1 117 ? 5.792 12.544 2.022 1.00 90.62 117 PHE A N 1
ATOM 891 C CA . PHE A 1 117 ? 6.809 11.976 1.138 1.00 90.62 117 PHE A CA 1
ATOM 892 C C . PHE A 1 117 ? 6.591 12.274 -0.337 1.00 90.62 117 PHE A C 1
ATOM 894 O O . PHE A 1 117 ? 7.572 12.370 -1.068 1.00 90.62 117 PHE A O 1
ATOM 901 N N . SER A 1 118 ? 5.351 12.467 -0.786 1.00 85.12 118 SER A N 1
ATOM 902 C CA . SER A 1 118 ? 5.131 12.828 -2.187 1.00 85.12 118 SER A CA 1
ATOM 903 C C . SER A 1 118 ? 5.256 14.334 -2.458 1.00 85.12 118 SER A C 1
ATOM 905 O O . SER A 1 118 ? 5.369 14.707 -3.616 1.00 85.12 118 SER A O 1
ATOM 907 N N . LYS A 1 119 ? 5.216 15.209 -1.434 1.00 82.75 119 LYS A N 1
ATOM 908 C CA . LYS A 1 119 ? 5.422 16.662 -1.626 1.00 82.75 119 LYS A CA 1
ATOM 909 C C . LYS A 1 119 ? 6.899 17.028 -1.586 1.00 82.75 119 LYS A C 1
ATOM 911 O O . LYS A 1 119 ? 7.368 17.796 -2.413 1.00 82.75 119 LYS A O 1
ATOM 916 N N . PHE A 1 120 ? 7.604 16.546 -0.565 1.00 78.31 120 PHE A N 1
ATOM 917 C CA . PHE A 1 120 ? 9.008 16.900 -0.342 1.00 78.31 120 PHE A CA 1
ATOM 918 C C . PHE A 1 120 ? 9.975 15.959 -1.062 1.00 78.31 120 PHE A C 1
ATOM 920 O O . PHE A 1 120 ? 11.179 16.197 -1.085 1.00 78.31 120 PHE A O 1
ATOM 927 N N . GLY A 1 121 ? 9.457 14.869 -1.619 1.00 65.62 121 GLY A N 1
ATOM 928 C CA . GLY A 1 121 ? 10.243 13.830 -2.244 1.00 65.62 121 GLY A CA 1
ATOM 929 C C . GLY A 1 121 ? 10.246 13.918 -3.763 1.00 65.62 121 GLY A C 1
ATOM 930 O O . GLY A 1 121 ? 9.196 14.035 -4.385 1.00 65.62 121 GLY A O 1
ATOM 931 N N . GLY A 1 122 ? 11.424 13.763 -4.370 1.00 81.75 122 GLY A N 1
ATOM 932 C CA . GLY A 1 122 ? 11.530 13.533 -5.811 1.00 81.75 122 GLY A CA 1
ATOM 933 C C . GLY A 1 122 ? 10.954 12.170 -6.223 1.00 81.75 122 GLY A C 1
ATOM 934 O O . GLY A 1 122 ? 10.378 11.428 -5.419 1.00 81.75 122 GLY A O 1
ATOM 935 N N . ARG A 1 123 ? 11.174 11.784 -7.486 1.00 83.81 123 ARG A N 1
ATOM 936 C CA . ARG A 1 123 ? 10.683 10.507 -8.042 1.00 83.81 123 ARG A CA 1
ATOM 937 C C . ARG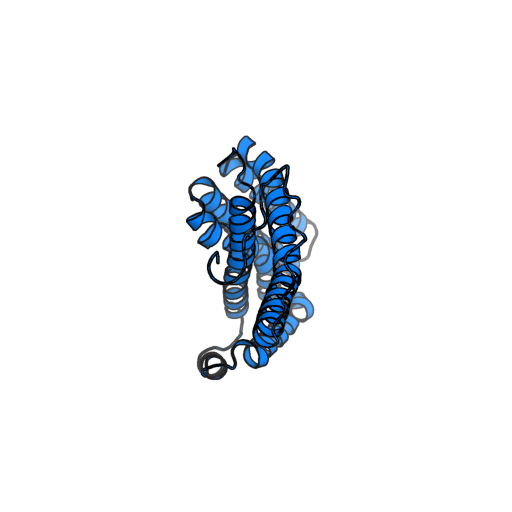 A 1 123 ? 11.042 9.303 -7.163 1.00 83.81 123 ARG A C 1
ATOM 939 O O . ARG A 1 123 ? 10.195 8.451 -6.926 1.00 83.81 123 ARG A O 1
ATOM 946 N N . VAL A 1 124 ? 12.275 9.254 -6.659 1.00 87.94 124 VAL A N 1
ATOM 947 C CA . VAL A 1 124 ? 12.769 8.146 -5.827 1.00 87.94 124 VAL A CA 1
ATOM 948 C C . VAL A 1 124 ? 12.003 8.058 -4.507 1.00 87.94 124 VAL A C 1
ATOM 950 O O . VAL A 1 124 ? 11.472 7.003 -4.185 1.00 87.94 124 VAL A O 1
ATOM 953 N N . THR A 1 125 ? 11.874 9.162 -3.774 1.00 90.06 125 THR A N 1
ATOM 954 C CA . THR A 1 125 ? 11.162 9.202 -2.489 1.00 90.06 125 THR A CA 1
ATOM 955 C C . THR A 1 125 ? 9.680 8.867 -2.646 1.00 90.06 125 THR A C 1
ATOM 957 O O . THR A 1 125 ? 9.113 8.158 -1.817 1.00 90.06 125 THR A O 1
ATOM 960 N N . SER A 1 126 ? 9.058 9.328 -3.734 1.00 88.69 126 SER A N 1
ATOM 961 C CA . SER A 1 126 ? 7.667 8.990 -4.030 1.00 88.69 126 SER A CA 1
ATOM 962 C C . SER A 1 126 ? 7.494 7.483 -4.220 1.00 88.69 126 SER A C 1
ATOM 964 O O . SER A 1 126 ? 6.634 6.887 -3.577 1.00 88.69 126 SER A O 1
ATOM 966 N N . VAL A 1 127 ? 8.345 6.854 -5.041 1.00 91.88 127 VAL A N 1
ATOM 967 C CA . VAL A 1 127 ? 8.321 5.399 -5.270 1.00 91.88 127 VAL A CA 1
ATOM 968 C C . VAL A 1 127 ? 8.618 4.631 -3.988 1.00 91.88 127 VAL A C 1
ATOM 970 O O . VAL A 1 127 ? 7.873 3.717 -3.659 1.00 91.88 127 VAL A O 1
ATOM 973 N N . LEU A 1 128 ? 9.669 5.004 -3.256 1.00 94.06 128 LEU A N 1
ATOM 974 C CA . LEU A 1 128 ? 10.142 4.238 -2.104 1.00 94.06 128 LEU A CA 1
ATOM 975 C C . LEU A 1 128 ? 9.272 4.381 -0.857 1.00 94.06 128 LEU A C 1
ATOM 977 O O . LEU A 1 128 ? 9.251 3.446 -0.063 1.00 94.06 128 LEU A O 1
ATOM 981 N N . LEU A 1 129 ? 8.602 5.522 -0.665 1.00 94.56 129 LEU A N 1
ATOM 982 C CA . LEU A 1 129 ? 7.891 5.830 0.579 1.00 94.56 129 LEU A CA 1
ATOM 983 C C . LEU A 1 129 ? 6.443 6.260 0.345 1.00 94.56 129 LEU A C 1
ATOM 985 O O . LEU A 1 129 ? 5.546 5.715 0.981 1.00 94.56 129 LEU A O 1
ATOM 989 N N . ALA A 1 130 ? 6.179 7.200 -0.567 1.00 93.12 130 ALA A N 1
ATOM 990 C CA . ALA A 1 130 ? 4.825 7.739 -0.705 1.00 93.12 130 ALA A CA 1
ATOM 991 C C . ALA A 1 130 ? 3.803 6.687 -1.163 1.00 93.12 130 ALA A C 1
ATOM 993 O O . ALA A 1 130 ? 2.747 6.564 -0.544 1.00 93.12 130 ALA A O 1
ATOM 994 N N . TYR A 1 131 ? 4.117 5.910 -2.206 1.00 93.12 131 TYR A N 1
ATOM 995 C CA . TYR A 1 131 ? 3.228 4.838 -2.666 1.00 93.12 131 TYR A CA 1
ATOM 996 C C . TYR A 1 131 ? 3.052 3.729 -1.615 1.00 93.12 131 TYR A C 1
ATOM 998 O O . TYR A 1 131 ? 1.906 3.359 -1.367 1.00 93.12 131 TYR A O 1
ATOM 1006 N N . PRO A 1 132 ? 4.111 3.234 -0.945 1.00 96.50 132 PRO A N 1
ATOM 1007 C CA . PRO A 1 132 ? 3.971 2.331 0.197 1.00 96.50 132 PRO A CA 1
ATOM 1008 C C . PRO A 1 132 ? 3.043 2.836 1.297 1.00 96.50 132 PRO A C 1
ATOM 1010 O O . PRO A 1 132 ? 2.108 2.132 1.660 1.00 96.50 132 PRO A O 1
ATOM 1013 N N . PHE A 1 133 ? 3.228 4.066 1.785 1.00 96.25 133 PHE A N 1
ATOM 1014 C CA . PHE A 1 133 ? 2.350 4.612 2.823 1.00 96.25 133 PHE A CA 1
ATOM 1015 C C . PHE A 1 133 ? 0.916 4.829 2.330 1.00 96.25 133 PHE A C 1
ATOM 1017 O O . PHE A 1 133 ? -0.020 4.669 3.112 1.00 96.25 133 PHE A O 1
ATOM 1024 N N . ALA A 1 134 ? 0.719 5.129 1.043 1.00 93.81 134 ALA A N 1
ATOM 1025 C CA . ALA A 1 134 ? -0.614 5.176 0.449 1.00 93.81 134 ALA A CA 1
ATOM 1026 C C . ALA A 1 134 ? -1.279 3.789 0.436 1.00 93.81 134 ALA A C 1
ATOM 1028 O O . ALA A 1 134 ? -2.461 3.684 0.751 1.00 93.81 134 ALA A O 1
ATOM 1029 N N . MET A 1 135 ? -0.529 2.722 0.135 1.00 96.25 135 MET A N 1
ATOM 1030 C CA . MET A 1 135 ? -1.037 1.348 0.241 1.00 96.25 135 MET A CA 1
ATOM 1031 C C . MET A 1 135 ? -1.337 0.977 1.696 1.00 96.25 135 MET A C 1
ATOM 1033 O O . MET A 1 135 ? -2.404 0.435 1.975 1.00 96.25 135 MET A O 1
ATOM 1037 N N . THR A 1 136 ? -0.469 1.348 2.641 1.00 96.62 136 THR A N 1
ATOM 1038 C CA . THR A 1 136 ? -0.709 1.133 4.075 1.00 96.62 136 THR A CA 1
ATOM 1039 C C . THR A 1 136 ? -1.983 1.837 4.542 1.00 96.62 136 THR A C 1
ATOM 1041 O O . THR A 1 136 ? -2.759 1.255 5.293 1.00 96.62 136 THR A O 1
ATOM 1044 N N . ALA A 1 137 ? -2.252 3.055 4.060 1.00 94.94 137 ALA A N 1
ATOM 1045 C CA . ALA A 1 137 ? -3.479 3.787 4.376 1.00 94.94 137 ALA A CA 1
ATOM 1046 C C . ALA A 1 137 ? -4.755 3.087 3.876 1.00 94.94 137 ALA A C 1
ATOM 1048 O O . ALA A 1 137 ? -5.827 3.339 4.418 1.00 94.94 137 ALA A O 1
ATOM 1049 N N . ILE A 1 138 ? -4.646 2.224 2.861 1.00 93.81 138 ILE A N 1
ATOM 1050 C CA . ILE A 1 138 ? -5.764 1.461 2.296 1.00 93.81 138 ILE A CA 1
ATOM 1051 C C . ILE A 1 138 ? -5.927 0.116 3.015 1.00 93.81 138 ILE A C 1
ATOM 1053 O O . ILE A 1 138 ? -7.033 -0.230 3.420 1.00 93.81 138 ILE A O 1
ATOM 1057 N N . PHE A 1 139 ? -4.840 -0.644 3.175 1.00 95.25 139 PHE A N 1
ATOM 1058 C CA . PHE A 1 139 ?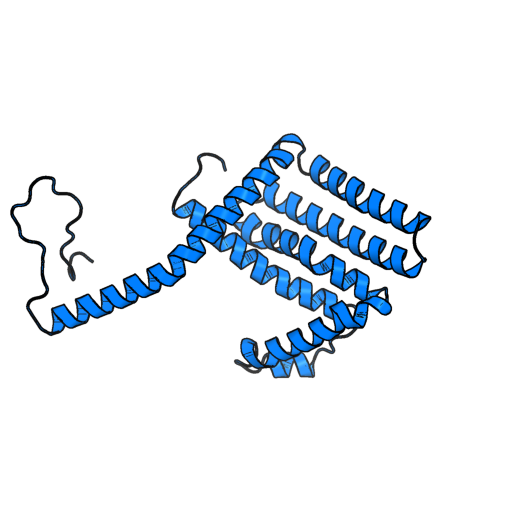 -4.910 -2.039 3.623 1.00 95.25 139 PHE A CA 1
ATOM 1059 C C . PHE A 1 139 ? -4.838 -2.224 5.135 1.00 95.25 139 PHE A C 1
ATOM 1061 O O . PHE A 1 139 ? -5.413 -3.173 5.660 1.00 95.25 139 PHE A O 1
ATOM 1068 N N . LEU A 1 140 ? -4.132 -1.348 5.851 1.00 96.06 140 LEU A N 1
ATOM 1069 C CA . LEU A 1 140 ? -3.902 -1.531 7.281 1.00 96.06 140 LEU A CA 1
ATOM 1070 C C . LEU A 1 140 ? -5.117 -1.207 8.174 1.00 96.06 140 LEU A C 1
ATOM 1072 O O . LEU A 1 140 ? -5.287 -1.906 9.174 1.00 96.06 140 LEU A O 1
ATOM 1076 N N . PRO A 1 141 ? -5.984 -0.215 7.868 1.00 96.00 141 PRO A N 1
ATOM 1077 C CA . PRO A 1 141 ? -7.105 0.122 8.748 1.00 96.00 141 PRO A CA 1
ATOM 1078 C C . PRO A 1 141 ? -8.061 -1.049 9.046 1.00 96.00 141 PRO A C 1
ATOM 1080 O O . PRO A 1 141 ? -8.357 -1.251 10.224 1.00 96.00 141 PRO A O 1
ATOM 1083 N N . PRO A 1 142 ? -8.497 -1.872 8.066 1.00 94.75 142 PRO A N 1
ATOM 1084 C CA . PRO A 1 142 ? -9.332 -3.046 8.346 1.00 94.75 142 PRO A CA 1
ATOM 1085 C C . PRO A 1 142 ? -8.660 -4.071 9.266 1.00 94.75 142 PRO A C 1
ATOM 1087 O O . PRO A 1 142 ? -9.308 -4.637 10.141 1.00 94.75 142 PRO A O 1
ATOM 1090 N N . VAL A 1 143 ? -7.352 -4.285 9.098 1.00 96.19 143 VAL A N 1
ATOM 1091 C CA . VAL A 1 143 ? -6.570 -5.225 9.916 1.00 96.19 143 VAL A CA 1
ATOM 1092 C C . VAL A 1 143 ? -6.518 -4.740 11.357 1.00 96.19 143 VAL A C 1
ATOM 1094 O O . VAL A 1 143 ? -6.787 -5.498 12.280 1.00 96.19 143 VAL A O 1
ATOM 1097 N N . VAL A 1 144 ? -6.231 -3.455 11.555 1.00 96.38 144 VAL A N 1
ATOM 1098 C CA . VAL A 1 144 ? -6.153 -2.850 12.889 1.00 96.38 144 VAL A CA 1
ATOM 1099 C C . VAL A 1 144 ? -7.520 -2.823 13.571 1.00 96.38 144 VAL A C 1
ATOM 1101 O O . VAL A 1 144 ? -7.583 -3.070 14.771 1.00 96.38 144 VAL A O 1
ATOM 1104 N N . ALA A 1 145 ? -8.607 -2.600 12.826 1.00 95.75 145 ALA A N 1
ATOM 1105 C CA . ALA A 1 145 ? -9.961 -2.757 13.356 1.00 95.75 145 ALA A CA 1
ATOM 1106 C C . ALA A 1 145 ? -10.210 -4.187 13.857 1.00 95.75 145 ALA A C 1
ATOM 1108 O O . ALA A 1 145 ? -10.740 -4.370 14.949 1.00 95.75 145 ALA A O 1
ATOM 1109 N N . ALA A 1 146 ? -9.800 -5.198 13.089 1.00 95.44 146 ALA A N 1
ATOM 1110 C CA . ALA A 1 146 ? -10.007 -6.590 13.470 1.00 95.44 146 ALA A CA 1
ATOM 1111 C C . ALA A 1 146 ? -9.170 -7.021 14.681 1.00 95.44 146 ALA A C 1
ATOM 1113 O O . ALA A 1 146 ? -9.634 -7.819 15.484 1.00 95.44 146 ALA A O 1
ATOM 1114 N N . LEU A 1 147 ? -7.989 -6.428 14.877 1.00 94.19 147 LEU A N 1
ATOM 1115 C CA . LEU A 1 147 ? -7.150 -6.686 16.052 1.00 94.19 147 LEU A CA 1
ATOM 1116 C C . LEU A 1 147 ? -7.747 -6.194 17.374 1.00 94.19 147 LEU A C 1
ATOM 1118 O O . LEU A 1 147 ? -7.330 -6.656 18.433 1.00 94.19 147 LEU A O 1
ATOM 1122 N N . VAL A 1 148 ? -8.677 -5.239 17.330 1.00 93.81 148 VAL A N 1
ATOM 1123 C CA . VAL A 1 148 ? -9.319 -4.685 18.533 1.00 93.81 148 VAL A CA 1
ATOM 1124 C C . VAL A 1 148 ? -10.771 -5.132 18.686 1.00 93.81 148 VAL A C 1
ATOM 1126 O O . VAL A 1 148 ? -11.419 -4.778 19.669 1.00 93.81 148 VAL A O 1
ATOM 1129 N N . THR A 1 149 ? -11.310 -5.888 17.727 1.00 93.81 149 THR A N 1
ATOM 1130 C CA . THR A 1 149 ? -12.722 -6.278 17.703 1.00 93.81 149 THR A CA 1
ATOM 1131 C C . THR A 1 149 ? -12.880 -7.727 17.231 1.00 93.81 149 THR A C 1
ATOM 1133 O O . THR A 1 149 ? -12.846 -7.977 16.023 1.00 93.81 149 THR A O 1
ATOM 1136 N N . PRO A 1 150 ? -13.152 -8.671 18.156 1.00 90.81 150 PRO A N 1
ATOM 1137 C CA . PRO A 1 150 ? -13.223 -10.103 17.851 1.00 90.81 150 PRO A CA 1
ATOM 1138 C C . PRO A 1 150 ? -14.230 -10.480 16.757 1.00 90.81 150 PRO A C 1
ATOM 1140 O O . PRO A 1 150 ? -14.012 -11.403 15.980 1.00 90.81 150 PRO A O 1
ATOM 1143 N N . SER A 1 151 ? -15.336 -9.740 16.627 1.00 91.19 151 SER A N 1
ATOM 1144 C CA . SER A 1 151 ? -16.354 -10.027 15.606 1.00 91.19 151 SER A CA 1
ATOM 1145 C C . SER A 1 151 ? -15.872 -9.819 14.165 1.00 91.19 151 SER A C 1
ATOM 1147 O O . SER A 1 151 ? -16.557 -10.228 13.232 1.00 91.19 151 SER A O 1
ATOM 1149 N N . LEU A 1 152 ? -14.734 -9.149 13.963 1.00 91.81 152 LEU A N 1
ATOM 1150 C CA . LEU A 1 152 ? -14.134 -8.930 12.646 1.00 91.81 152 LEU A CA 1
ATOM 1151 C C . LEU A 1 152 ? -13.055 -9.968 12.304 1.00 91.81 152 LEU A C 1
ATOM 1153 O O . LEU A 1 152 ? -12.649 -10.042 11.142 1.00 91.81 152 LEU A O 1
ATOM 1157 N N . GLU A 1 153 ? -12.611 -10.779 13.269 1.00 91.94 153 GLU A N 1
ATOM 1158 C CA . GLU A 1 153 ? -11.564 -11.788 13.062 1.00 91.94 153 GLU A CA 1
ATOM 1159 C C . GLU A 1 153 ? -11.899 -12.761 11.921 1.00 91.94 153 GLU A C 1
ATOM 1161 O O . GLU A 1 153 ? -11.077 -12.854 11.003 1.00 91.94 153 GLU A O 1
ATOM 1166 N N . PRO A 1 154 ? -13.117 -13.348 11.838 1.00 95.50 154 PRO A N 1
ATOM 1167 C CA . PRO A 1 154 ? -13.446 -14.315 10.785 1.00 95.50 154 PRO A CA 1
ATOM 1168 C C . PRO A 1 154 ? -13.444 -13.730 9.370 1.00 95.50 154 PRO A C 1
ATOM 1170 O O . PRO A 1 154 ? -13.448 -14.453 8.376 1.00 95.50 154 PRO A O 1
ATOM 1173 N N . HIS A 1 155 ? -13.494 -12.404 9.258 1.00 94.81 155 HIS A N 1
ATOM 1174 C CA . HIS A 1 155 ? -13.593 -11.702 7.984 1.00 94.81 155 HIS A CA 1
ATOM 1175 C C . HIS A 1 155 ? -12.275 -11.074 7.542 1.00 94.81 155 HIS A C 1
ATOM 1177 O O . HIS A 1 155 ? -12.119 -10.764 6.362 1.00 94.81 155 HIS A O 1
ATOM 1183 N N . VAL A 1 156 ? -11.340 -10.866 8.471 1.00 94.88 156 VAL A N 1
ATOM 1184 C CA . VAL A 1 156 ? -10.089 -10.157 8.195 1.00 94.88 156 VAL A CA 1
ATOM 1185 C C . VAL A 1 156 ? -8.881 -10.959 8.650 1.00 94.88 156 VAL A C 1
ATOM 1187 O O . VAL A 1 156 ? -7.978 -11.158 7.839 1.00 94.88 156 VAL A O 1
ATOM 1190 N N . LEU A 1 157 ? -8.838 -11.427 9.901 1.00 95.06 157 LEU A N 1
ATOM 1191 C CA . LEU A 1 157 ? -7.662 -12.117 10.436 1.00 95.06 157 LEU A CA 1
ATOM 1192 C C . LEU A 1 157 ? -7.578 -13.563 9.946 1.00 95.06 157 LEU A C 1
ATOM 1194 O O . LEU A 1 157 ? -6.513 -13.940 9.464 1.00 95.06 157 LEU A O 1
ATOM 1198 N N . ASP A 1 158 ? -8.680 -14.318 9.953 1.00 95.56 158 ASP A N 1
ATOM 1199 C CA . ASP A 1 158 ? -8.672 -15.709 9.473 1.00 95.56 158 ASP A CA 1
ATOM 1200 C C . ASP A 1 158 ? -8.257 -15.782 7.990 1.00 95.56 158 ASP A C 1
ATOM 1202 O O . ASP A 1 158 ? -7.282 -16.470 7.673 1.00 95.56 158 ASP A O 1
ATOM 1206 N N . PRO A 1 159 ? -8.845 -14.983 7.068 1.00 96.06 159 PRO A N 1
ATOM 1207 C CA . PRO A 1 159 ? -8.372 -14.953 5.684 1.00 96.06 159 PRO A CA 1
ATOM 1208 C C . PRO A 1 159 ? -6.938 -14.424 5.543 1.00 96.06 159 PRO A C 1
ATOM 1210 O O . PRO A 1 159 ? -6.220 -14.825 4.627 1.00 96.06 159 PRO A O 1
ATOM 1213 N N . SER A 1 160 ? -6.499 -13.517 6.428 1.00 95.50 160 SER A N 1
ATOM 1214 C CA . SER A 1 160 ? -5.110 -13.034 6.431 1.00 95.50 160 SER A CA 1
ATOM 1215 C C . SER A 1 160 ? -4.130 -14.136 6.816 1.00 95.50 160 SER A C 1
ATOM 1217 O O . SER A 1 160 ? -3.041 -14.190 6.249 1.00 95.50 160 SER A O 1
ATOM 1219 N N . TYR A 1 161 ? -4.500 -15.003 7.759 1.00 95.69 161 TYR A N 1
ATOM 1220 C CA . TYR A 1 161 ? -3.695 -16.151 8.157 1.00 95.69 161 TYR A CA 1
ATOM 1221 C C . TYR A 1 161 ? -3.553 -17.142 7.002 1.00 95.69 161 TYR A C 1
ATOM 1223 O O . TYR A 1 161 ? -2.434 -17.496 6.629 1.00 95.69 161 TYR A O 1
ATOM 1231 N N . ASP A 1 162 ? -4.669 -17.513 6.372 1.00 96.19 162 ASP A N 1
ATOM 1232 C CA . ASP A 1 162 ? -4.666 -18.405 5.209 1.00 96.19 162 ASP A CA 1
ATOM 1233 C C . ASP A 1 162 ? -3.820 -17.833 4.067 1.00 96.19 162 ASP A C 1
ATOM 1235 O O . ASP A 1 162 ? -3.023 -18.536 3.440 1.00 96.19 162 ASP A O 1
ATOM 1239 N N . PHE A 1 163 ? -3.934 -16.525 3.828 1.00 95.06 163 PHE A N 1
ATOM 1240 C CA . PHE A 1 163 ? -3.119 -15.836 2.838 1.00 95.06 163 PHE A CA 1
ATOM 1241 C C . PHE A 1 163 ? -1.628 -15.834 3.200 1.00 95.06 163 PHE A C 1
ATOM 1243 O O . PHE A 1 163 ? -0.785 -16.038 2.325 1.00 95.06 163 PHE A O 1
ATOM 1250 N N . ALA A 1 164 ? -1.283 -15.653 4.477 1.00 94.38 164 ALA A N 1
ATOM 1251 C CA . ALA A 1 164 ? 0.095 -15.720 4.953 1.00 94.38 164 ALA A CA 1
ATOM 1252 C C . ALA A 1 164 ? 0.699 -17.109 4.722 1.00 94.38 164 ALA A C 1
ATOM 1254 O O . ALA A 1 164 ? 1.805 -17.226 4.190 1.00 94.38 164 ALA A O 1
ATOM 1255 N N . VAL A 1 165 ? -0.048 -18.161 5.070 1.00 94.44 165 VAL A N 1
ATOM 1256 C CA . VAL A 1 165 ? 0.332 -19.555 4.814 1.00 94.44 165 VAL A CA 1
ATOM 1257 C C . VAL A 1 165 ? 0.542 -19.775 3.319 1.00 94.44 165 VAL A C 1
ATOM 1259 O O . VAL A 1 165 ? 1.596 -20.266 2.915 1.00 94.44 165 VAL A O 1
ATOM 1262 N N . TRP A 1 166 ? -0.393 -19.318 2.484 1.00 95.50 166 TRP A N 1
ATOM 1263 C CA . TRP A 1 166 ? -0.272 -19.431 1.034 1.00 95.50 166 TRP A CA 1
ATOM 1264 C C . TRP A 1 166 ? 0.979 -18.725 0.487 1.00 95.50 166 TRP A C 1
ATOM 1266 O O . TRP A 1 166 ? 1.689 -19.305 -0.337 1.00 95.50 166 TRP A O 1
ATOM 1276 N N . ILE A 1 167 ? 1.296 -17.510 0.954 1.00 93.69 167 ILE A N 1
ATOM 1277 C CA . ILE A 1 167 ? 2.517 -16.785 0.559 1.00 93.69 167 ILE A CA 1
ATOM 1278 C C . ILE A 1 167 ? 3.768 -17.570 0.958 1.00 93.69 167 ILE A C 1
ATOM 1280 O O . ILE A 1 167 ? 4.693 -17.700 0.151 1.00 93.69 167 ILE A O 1
ATOM 1284 N N . LEU A 1 168 ? 3.816 -18.074 2.193 1.00 92.06 168 LEU A N 1
ATOM 1285 C CA . LEU A 1 168 ? 4.962 -18.830 2.697 1.00 92.06 168 LEU A CA 1
ATOM 1286 C C . LEU A 1 168 ? 5.205 -20.093 1.867 1.00 92.06 168 LEU A C 1
ATOM 1288 O O . LEU A 1 168 ? 6.354 -20.413 1.571 1.00 92.06 168 LEU A O 1
ATOM 1292 N N . ASP A 1 169 ? 4.134 -20.754 1.439 1.00 93.88 169 ASP A N 1
ATOM 1293 C CA . ASP A 1 169 ? 4.226 -22.029 0.732 1.00 93.88 169 ASP A CA 1
ATOM 1294 C C . ASP A 1 169 ? 4.474 -21.865 -0.777 1.00 93.88 169 ASP A C 1
ATOM 1296 O O . ASP A 1 169 ? 5.114 -22.719 -1.386 1.00 93.88 169 ASP A O 1
ATOM 1300 N N . ASN A 1 170 ? 4.018 -20.767 -1.395 1.00 93.31 170 ASN A N 1
ATOM 1301 C CA . ASN A 1 170 ? 4.065 -20.597 -2.857 1.00 93.31 170 ASN A CA 1
ATOM 1302 C C . ASN A 1 170 ? 5.054 -19.535 -3.342 1.00 93.31 170 ASN A C 1
ATOM 1304 O O . ASN A 1 170 ? 5.529 -19.611 -4.474 1.00 93.31 170 ASN A O 1
ATOM 1308 N N . VAL A 1 171 ? 5.361 -18.532 -2.519 1.00 89.12 171 VAL A N 1
ATOM 1309 C CA . VAL A 1 171 ? 6.190 -17.385 -2.923 1.00 89.12 171 VAL A CA 1
ATOM 1310 C C . VAL A 1 171 ? 7.516 -17.377 -2.171 1.00 89.12 171 VAL A C 1
ATOM 1312 O O . VAL A 1 171 ? 8.568 -17.225 -2.787 1.00 89.12 171 VAL A O 1
ATOM 1315 N N . LEU A 1 172 ? 7.483 -17.569 -0.850 1.00 88.00 172 LEU A N 1
ATOM 1316 C CA . LEU A 1 172 ? 8.665 -17.479 0.019 1.00 88.00 172 LEU A CA 1
ATOM 1317 C C . LEU A 1 172 ? 9.317 -18.837 0.325 1.00 88.00 172 LEU A C 1
ATOM 1319 O O . LEU A 1 172 ? 10.176 -18.923 1.200 1.00 88.00 172 LEU A O 1
ATOM 1323 N N . PHE A 1 173 ? 8.955 -19.892 -0.407 1.00 87.62 173 PHE A N 1
ATOM 1324 C CA . PHE A 1 173 ? 9.567 -21.218 -0.254 1.00 87.62 173 PHE A CA 1
ATOM 1325 C C . PHE A 1 173 ? 11.034 -21.262 -0.719 1.00 87.62 173 PHE A C 1
ATOM 1327 O O . PHE A 1 173 ? 11.790 -22.163 -0.359 1.00 87.62 173 PHE A O 1
ATOM 1334 N N . VAL A 1 174 ? 11.459 -20.304 -1.549 1.00 84.88 174 VAL A N 1
ATOM 1335 C CA . VAL A 1 174 ? 12.806 -20.293 -2.127 1.00 84.88 174 VAL A CA 1
ATOM 1336 C C . VAL A 1 174 ? 13.827 -19.839 -1.084 1.00 84.88 174 VAL A C 1
ATOM 1338 O O . VAL A 1 174 ? 13.723 -18.748 -0.529 1.00 84.88 174 VAL A O 1
ATOM 1341 N N . GLY A 1 175 ? 14.860 -20.656 -0.859 1.00 83.00 175 GLY A N 1
ATOM 1342 C CA . GLY A 1 175 ? 15.990 -20.296 0.004 1.00 83.00 175 GLY A CA 1
ATOM 1343 C C . GLY A 1 175 ? 15.711 -20.382 1.509 1.00 83.00 175 GLY A C 1
ATOM 1344 O O . GLY A 1 175 ? 16.437 -19.755 2.275 1.00 83.00 175 GLY A O 1
ATOM 1345 N N . GLY A 1 176 ? 14.680 -21.126 1.930 1.00 86.56 176 GLY A N 1
ATOM 1346 C CA . GLY A 1 176 ? 14.372 -21.399 3.344 1.00 86.56 176 GLY A CA 1
ATOM 1347 C C . GLY A 1 176 ? 13.794 -20.213 4.124 1.00 86.56 176 GLY A C 1
ATOM 1348 O O . GLY A 1 176 ? 13.758 -20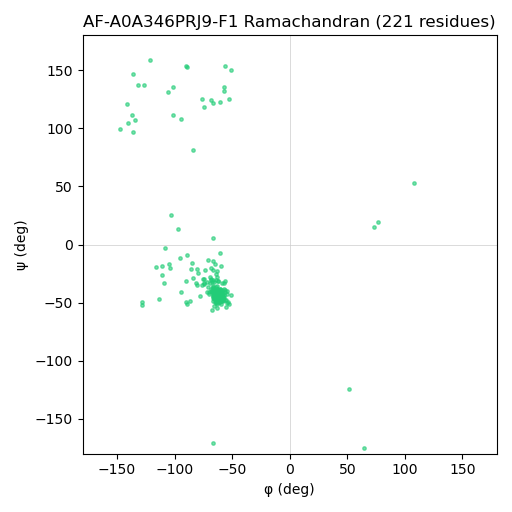.222 5.355 1.00 86.56 176 GLY A O 1
ATOM 1349 N N . VAL A 1 177 ? 13.343 -19.165 3.425 1.00 88.25 177 VAL A N 1
ATOM 1350 C CA . VAL A 1 177 ? 12.727 -17.982 4.049 1.00 88.25 177 VAL A CA 1
ATOM 1351 C C . VAL A 1 177 ? 11.430 -18.362 4.768 1.00 88.25 177 VAL A C 1
ATOM 1353 O O . VAL A 1 177 ? 11.163 -17.861 5.860 1.00 88.25 177 VAL A O 1
ATOM 1356 N N . ASN A 1 178 ? 10.647 -19.276 4.194 1.00 90.06 178 ASN A N 1
ATOM 1357 C CA . ASN A 1 178 ? 9.444 -19.840 4.802 1.00 90.06 178 ASN A CA 1
ATOM 1358 C C . ASN A 1 178 ? 9.725 -20.522 6.155 1.00 90.06 178 ASN A C 1
ATOM 1360 O O . ASN A 1 178 ? 9.043 -20.237 7.136 1.00 90.06 178 ASN A O 1
ATOM 1364 N N . GLU A 1 179 ? 10.736 -21.387 6.226 1.00 89.94 179 GLU A N 1
ATOM 1365 C CA . GLU A 1 179 ? 11.128 -22.112 7.435 1.00 89.94 179 GLU A CA 1
ATOM 1366 C C . GLU A 1 179 ? 11.685 -21.155 8.484 1.00 89.94 179 GLU A C 1
ATOM 1368 O O . GLU A 1 179 ? 11.333 -21.253 9.659 1.00 89.94 179 GLU A O 1
ATOM 1373 N N . TRP A 1 180 ? 12.491 -20.178 8.059 1.00 91.56 180 TRP A N 1
ATOM 1374 C CA . TRP A 1 180 ? 12.993 -19.138 8.949 1.00 91.56 180 TRP A CA 1
ATOM 1375 C C . TRP A 1 180 ? 11.854 -18.303 9.547 1.00 91.56 180 TRP A C 1
ATOM 1377 O O . TRP A 1 180 ? 11.820 -18.109 10.762 1.00 91.56 180 TRP A O 1
ATOM 1387 N N . LEU A 1 181 ? 10.892 -17.852 8.733 1.00 89.56 181 LEU A N 1
ATOM 1388 C CA . LEU A 1 181 ? 9.746 -17.080 9.219 1.00 89.56 181 LEU A CA 1
ATOM 1389 C C . LEU A 1 181 ? 8.879 -17.902 10.179 1.00 89.56 181 LEU A C 1
ATOM 1391 O O . LEU A 1 181 ? 8.562 -17.420 11.262 1.00 89.56 181 LEU A O 1
ATOM 1395 N N . ARG A 1 182 ? 8.559 -19.155 9.831 1.00 90.75 182 ARG A N 1
ATOM 1396 C CA . ARG A 1 182 ? 7.758 -20.058 10.679 1.00 90.75 182 ARG A CA 1
ATOM 1397 C C . ARG A 1 182 ? 8.468 -20.441 11.982 1.00 90.75 182 ARG A C 1
ATOM 1399 O O . ARG A 1 182 ? 7.805 -20.653 12.990 1.00 90.75 182 ARG A O 1
ATOM 1406 N N . GLY A 1 183 ? 9.797 -20.545 11.965 1.00 91.31 183 GLY A N 1
ATOM 1407 C CA . GLY A 1 183 ? 10.595 -20.903 13.139 1.00 91.31 183 GLY A CA 1
ATOM 1408 C C . GLY A 1 183 ? 10.840 -19.748 14.113 1.00 91.31 183 GLY A C 1
ATOM 1409 O O . GLY A 1 183 ? 11.076 -20.000 15.291 1.00 91.31 183 GLY A O 1
ATOM 1410 N N . ASN A 1 184 ? 10.793 -18.496 13.642 1.00 91.62 184 ASN A N 1
ATOM 1411 C CA . ASN A 1 184 ? 11.134 -17.319 14.453 1.00 91.62 184 ASN A CA 1
ATOM 1412 C C . ASN A 1 184 ? 9.935 -16.419 14.783 1.00 91.62 184 ASN A C 1
ATOM 1414 O O . ASN A 1 184 ? 10.030 -15.621 15.714 1.00 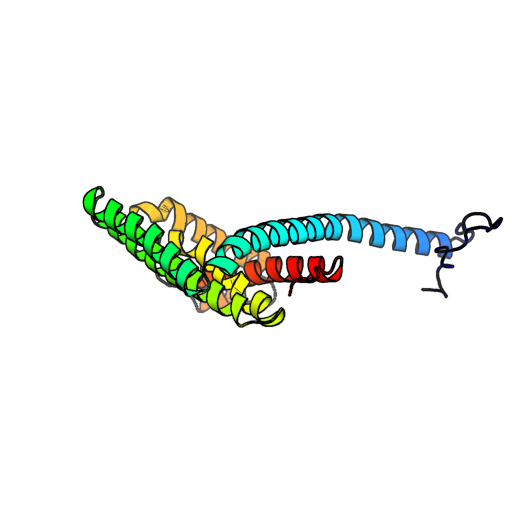91.62 184 ASN A O 1
ATOM 1418 N N . PHE A 1 185 ? 8.823 -16.518 14.048 1.00 89.19 185 PHE A N 1
ATOM 1419 C CA . PHE A 1 185 ? 7.680 -15.619 14.204 1.00 89.19 185 PHE A CA 1
ATOM 1420 C C . PHE A 1 185 ? 6.362 -16.385 14.298 1.00 89.19 185 PHE A C 1
ATOM 1422 O O . PHE A 1 185 ? 6.092 -17.299 13.521 1.00 89.19 185 PHE A O 1
ATOM 1429 N N . GLN A 1 186 ? 5.513 -15.950 15.227 1.00 90.19 186 GLN A N 1
ATOM 1430 C CA . GLN A 1 186 ? 4.119 -16.371 15.328 1.00 90.19 186 GLN A CA 1
ATOM 1431 C C . GLN A 1 186 ? 3.221 -15.234 14.847 1.00 90.19 186 GLN A C 1
ATOM 1433 O O . GLN A 1 186 ? 3.405 -14.076 15.230 1.00 90.19 186 GLN A O 1
ATOM 1438 N N . LEU A 1 187 ? 2.272 -15.556 13.967 1.00 90.62 187 LEU A N 1
ATOM 1439 C CA . LEU A 1 187 ? 1.359 -14.569 13.405 1.00 90.62 187 LEU A CA 1
ATOM 1440 C C . LEU A 1 187 ? 0.180 -14.352 14.359 1.00 90.62 187 LEU A C 1
ATOM 1442 O O . LEU A 1 187 ? -0.888 -14.930 14.193 1.00 90.62 187 LEU A O 1
ATOM 1446 N N . GLU A 1 188 ? 0.404 -13.520 15.372 1.00 90.19 188 GLU A N 1
ATOM 1447 C CA . GLU A 1 188 ? -0.590 -13.178 16.387 1.00 90.19 188 GLU A CA 1
ATOM 1448 C C . GLU A 1 188 ? -0.591 -11.673 16.677 1.00 90.19 188 GLU A C 1
ATOM 1450 O O . GLU A 1 188 ? 0.444 -10.999 16.625 1.00 90.19 188 GLU A O 1
ATOM 1455 N N . GLY A 1 189 ? -1.770 -11.126 16.986 1.00 90.19 189 GLY A N 1
ATOM 1456 C CA . GLY A 1 189 ? -1.927 -9.729 17.387 1.00 90.19 189 GLY A CA 1
ATOM 1457 C C . GLY A 1 189 ? -1.272 -8.743 16.408 1.00 90.19 189 GLY A C 1
ATOM 1458 O O . GLY A 1 189 ? -1.526 -8.754 15.202 1.00 90.19 189 GLY A O 1
ATOM 1459 N N . ALA A 1 190 ? -0.372 -7.898 16.919 1.00 90.75 190 ALA A N 1
ATOM 1460 C CA . ALA A 1 190 ? 0.322 -6.879 16.128 1.00 90.75 190 ALA A CA 1
ATOM 1461 C C . ALA A 1 190 ? 1.151 -7.442 14.952 1.00 90.75 190 ALA A C 1
ATOM 1463 O O . ALA A 1 190 ? 1.451 -6.698 14.014 1.00 90.75 190 ALA A O 1
ATOM 1464 N N . ALA A 1 191 ? 1.489 -8.737 14.950 1.00 93.12 191 ALA A N 1
ATOM 1465 C CA . ALA A 1 191 ? 2.189 -9.365 13.832 1.00 93.12 191 ALA A CA 1
ATOM 1466 C C . ALA A 1 191 ? 1.362 -9.331 12.532 1.00 93.12 191 ALA A C 1
ATOM 1468 O O . ALA A 1 191 ? 1.942 -9.155 11.460 1.00 93.12 191 ALA A O 1
ATOM 1469 N N . TYR A 1 192 ? 0.023 -9.384 12.607 1.00 94.25 192 TYR A N 1
ATOM 1470 C CA . TYR A 1 192 ? -0.843 -9.193 11.434 1.00 94.25 192 TYR A CA 1
ATOM 1471 C C . TYR A 1 192 ? -0.664 -7.805 10.816 1.00 94.25 192 TYR A C 1
ATOM 1473 O O . TYR A 1 192 ? -0.541 -7.674 9.597 1.00 94.25 192 TYR A O 1
ATOM 1481 N N . ALA A 1 193 ? -0.593 -6.764 11.650 1.00 94.38 193 ALA A N 1
ATOM 1482 C CA . ALA A 1 193 ? -0.333 -5.409 11.179 1.00 94.38 193 ALA A CA 1
ATOM 1483 C C . ALA A 1 193 ? 1.064 -5.303 10.543 1.00 94.38 193 ALA A C 1
ATOM 1485 O O . ALA A 1 193 ? 1.207 -4.732 9.463 1.00 94.38 193 ALA A O 1
ATOM 1486 N N . GLY A 1 194 ? 2.082 -5.908 11.165 1.00 94.56 194 GLY A N 1
ATOM 1487 C CA . GLY A 1 194 ? 3.442 -5.966 10.622 1.00 94.56 194 GLY A CA 1
ATOM 1488 C C . GLY A 1 194 ? 3.513 -6.650 9.254 1.00 94.56 194 GLY A C 1
ATOM 1489 O O . GLY A 1 194 ? 4.133 -6.119 8.332 1.00 94.56 194 GLY A O 1
ATOM 1490 N N . MET A 1 195 ? 2.819 -7.777 9.089 1.00 95.50 195 MET A N 1
ATOM 1491 C CA . MET A 1 195 ? 2.717 -8.487 7.814 1.00 95.50 195 MET A CA 1
ATOM 1492 C C . MET A 1 195 ? 2.084 -7.609 6.730 1.00 95.50 195 MET A C 1
ATOM 1494 O O . MET A 1 195 ? 2.657 -7.449 5.654 1.00 95.50 195 MET A O 1
ATOM 1498 N N . TRP A 1 196 ? 0.932 -6.995 7.009 1.00 96.12 196 TRP A N 1
ATOM 1499 C CA . TRP A 1 196 ? 0.234 -6.161 6.029 1.00 96.12 196 TRP A CA 1
ATOM 1500 C C . TRP A 1 196 ? 0.989 -4.876 5.680 1.00 96.12 196 TRP A C 1
ATOM 1502 O O . TRP A 1 196 ? 0.956 -4.447 4.524 1.00 96.12 196 TRP A O 1
ATOM 1512 N N . VAL A 1 197 ? 1.743 -4.295 6.619 1.00 95.88 197 VAL A N 1
ATOM 1513 C CA . VAL A 1 197 ? 2.718 -3.234 6.313 1.00 95.88 197 VAL A CA 1
ATOM 1514 C C . VAL A 1 197 ? 3.807 -3.771 5.384 1.00 95.88 197 VAL A C 1
ATOM 1516 O O . VAL A 1 197 ? 4.074 -3.168 4.344 1.00 95.88 197 VAL A O 1
ATOM 1519 N N . GLY A 1 198 ? 4.389 -4.925 5.713 1.00 94.50 198 GLY A N 1
ATOM 1520 C CA . GLY A 1 198 ? 5.407 -5.589 4.901 1.00 94.50 198 GLY A CA 1
ATOM 1521 C C . GLY A 1 198 ? 4.947 -5.887 3.472 1.00 94.50 198 GLY A C 1
ATOM 1522 O O . GLY A 1 198 ? 5.750 -5.778 2.554 1.00 94.50 198 GLY A O 1
ATOM 1523 N N . LEU A 1 199 ? 3.660 -6.181 3.264 1.00 94.81 199 LEU A N 1
ATOM 1524 C CA . LEU A 1 199 ? 3.048 -6.391 1.945 1.00 94.81 199 LEU A CA 1
ATOM 1525 C C . LEU A 1 199 ? 2.695 -5.084 1.221 1.00 94.81 199 LEU A C 1
ATOM 1527 O O . LEU A 1 199 ? 2.825 -4.988 -0.002 1.00 94.81 199 LEU A O 1
ATOM 1531 N N . SER A 1 200 ? 2.285 -4.057 1.966 1.00 95.94 200 SER A N 1
ATOM 1532 C CA . SER A 1 200 ? 1.931 -2.746 1.408 1.00 95.94 200 SER A CA 1
ATOM 1533 C C . SER A 1 200 ? 3.120 -2.075 0.715 1.00 95.94 200 SER A C 1
ATOM 1535 O O . SER A 1 200 ? 2.940 -1.371 -0.278 1.00 95.94 200 SER A O 1
ATOM 1537 N N . PHE A 1 201 ? 4.345 -2.325 1.188 1.00 96.25 201 PHE A N 1
ATOM 1538 C CA . PHE A 1 201 ? 5.561 -1.744 0.616 1.00 96.25 201 PHE A CA 1
ATOM 1539 C C . PHE A 1 201 ? 5.880 -2.266 -0.794 1.00 96.25 201 PHE A C 1
ATOM 1541 O O . PHE A 1 201 ? 5.931 -1.445 -1.712 1.00 96.25 201 PHE A O 1
ATOM 1548 N N . PRO A 1 202 ? 6.017 -3.585 -1.032 1.00 95.69 202 PRO A N 1
ATOM 1549 C CA . PRO A 1 202 ? 6.170 -4.142 -2.373 1.00 95.69 202 PRO A CA 1
ATOM 1550 C C . PRO A 1 202 ? 5.055 -3.731 -3.337 1.00 95.69 202 PRO A C 1
ATOM 1552 O O . PRO A 1 202 ? 5.343 -3.400 -4.487 1.00 95.69 202 PRO A O 1
ATOM 1555 N N . LEU A 1 203 ? 3.797 -3.686 -2.880 1.00 95.12 203 LEU A N 1
ATOM 1556 C CA . LEU A 1 203 ? 2.675 -3.212 -3.700 1.00 95.12 203 LEU A CA 1
ATOM 1557 C C . LEU A 1 203 ? 2.818 -1.728 -4.063 1.00 95.12 203 LEU A C 1
ATOM 1559 O O . LEU A 1 203 ? 2.626 -1.341 -5.218 1.00 95.12 203 LEU A O 1
ATOM 1563 N N . GLY A 1 204 ? 3.213 -0.899 -3.097 1.00 94.81 204 GLY A N 1
ATOM 1564 C CA . GLY A 1 204 ? 3.507 0.510 -3.321 1.00 94.81 204 GLY A CA 1
ATOM 1565 C C . GLY A 1 204 ? 4.653 0.706 -4.312 1.00 94.81 204 GLY A C 1
ATOM 1566 O O . GLY A 1 204 ? 4.539 1.510 -5.235 1.00 94.81 204 GLY A O 1
ATOM 1567 N N . TRP A 1 205 ? 5.732 -0.067 -4.185 1.00 95.75 205 TRP A N 1
ATOM 1568 C CA . TRP A 1 205 ? 6.851 -0.037 -5.127 1.00 95.75 205 TRP A CA 1
ATOM 1569 C C . TRP A 1 205 ? 6.428 -0.467 -6.523 1.00 95.75 205 TRP A C 1
ATOM 1571 O O . TRP A 1 205 ? 6.789 0.200 -7.487 1.00 95.75 205 TRP A O 1
ATOM 1581 N N . PHE A 1 206 ? 5.632 -1.530 -6.641 1.00 94.44 206 PHE A N 1
ATOM 1582 C CA . PHE A 1 206 ? 5.102 -1.983 -7.920 1.00 94.44 206 PHE A CA 1
ATOM 1583 C C . PHE A 1 206 ? 4.348 -0.853 -8.633 1.00 94.44 206 PHE A C 1
ATOM 1585 O O . PHE A 1 206 ? 4.711 -0.482 -9.750 1.00 94.44 206 PHE A O 1
ATOM 1592 N N . LEU A 1 207 ? 3.375 -0.224 -7.967 1.00 91.94 207 LEU A N 1
ATOM 1593 C CA . LEU A 1 207 ? 2.625 0.897 -8.544 1.00 91.94 207 LEU A CA 1
ATOM 1594 C C . LEU A 1 207 ? 3.514 2.113 -8.829 1.00 91.94 207 LEU A C 1
ATOM 1596 O O . LEU A 1 207 ? 3.409 2.719 -9.898 1.00 91.94 207 LEU A O 1
ATOM 1600 N N . GLY A 1 208 ? 4.423 2.448 -7.913 1.00 90.81 208 GLY A N 1
ATOM 1601 C CA . GLY A 1 208 ? 5.361 3.553 -8.081 1.00 90.81 208 GLY A CA 1
ATOM 1602 C C . GLY A 1 208 ? 6.281 3.365 -9.289 1.00 90.81 208 GLY A C 1
ATOM 1603 O O . GLY A 1 208 ? 6.486 4.306 -10.059 1.00 90.81 208 GLY A O 1
ATOM 1604 N N . ILE A 1 209 ? 6.787 2.149 -9.505 1.00 91.62 209 ILE A N 1
ATOM 1605 C CA . ILE A 1 209 ? 7.601 1.791 -10.672 1.00 91.62 209 ILE A CA 1
ATOM 1606 C C . ILE A 1 209 ? 6.776 1.927 -11.951 1.00 91.62 209 ILE A C 1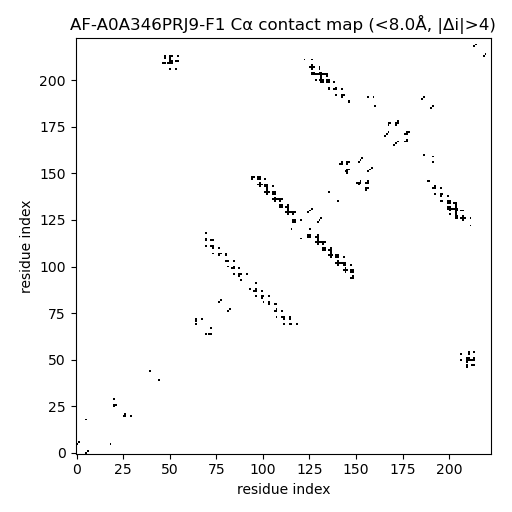
ATOM 1608 O O . ILE A 1 209 ? 7.252 2.538 -12.906 1.00 91.62 209 ILE A O 1
ATOM 1612 N N . LEU A 1 210 ? 5.536 1.430 -11.980 1.00 90.94 210 LEU A N 1
ATOM 1613 C CA . LEU A 1 210 ? 4.670 1.568 -13.155 1.00 90.94 210 LEU A CA 1
ATOM 1614 C C . LEU A 1 210 ? 4.418 3.033 -13.518 1.00 90.94 210 LEU A C 1
ATOM 1616 O O . LEU A 1 210 ? 4.484 3.398 -14.693 1.00 90.94 210 LEU A O 1
ATOM 1620 N N . VAL A 1 211 ? 4.191 3.895 -12.525 1.00 88.00 211 VAL A N 1
ATOM 1621 C CA . VAL A 1 211 ? 4.041 5.337 -12.756 1.00 88.00 211 VAL A CA 1
ATOM 1622 C C . VAL A 1 211 ? 5.354 5.962 -13.235 1.00 88.00 211 VAL A C 1
ATOM 1624 O O . VAL A 1 211 ? 5.354 6.759 -14.175 1.00 88.00 211 VAL A O 1
ATOM 1627 N N . ALA A 1 212 ? 6.491 5.586 -12.646 1.00 87.19 212 ALA A N 1
ATOM 1628 C CA . ALA A 1 212 ? 7.802 6.060 -13.083 1.00 87.19 212 ALA A CA 1
ATOM 1629 C C . ALA A 1 212 ? 8.109 5.658 -14.539 1.00 87.19 212 ALA A C 1
ATOM 1631 O O . ALA A 1 212 ? 8.616 6.481 -15.303 1.00 87.19 212 ALA A O 1
ATOM 1632 N N . LEU A 1 213 ? 7.750 4.435 -14.941 1.00 86.12 213 LEU A N 1
ATOM 1633 C CA . LEU A 1 213 ? 7.859 3.948 -16.317 1.00 86.12 213 LEU A CA 1
ATOM 1634 C C . LEU A 1 213 ? 6.912 4.698 -17.258 1.00 86.12 213 LEU A C 1
ATOM 1636 O O . LEU A 1 213 ? 7.334 5.130 -18.328 1.00 86.12 213 LEU A O 1
ATOM 1640 N N . ALA A 1 214 ? 5.662 4.927 -16.854 1.00 85.75 214 ALA A N 1
ATOM 1641 C CA . ALA A 1 214 ? 4.710 5.717 -17.632 1.00 85.75 214 ALA A CA 1
ATOM 1642 C C . ALA A 1 214 ? 5.226 7.148 -17.883 1.00 85.75 214 ALA A C 1
ATOM 1644 O O . ALA A 1 214 ? 5.098 7.673 -18.989 1.00 85.75 214 ALA A O 1
ATOM 1645 N N . ASN A 1 215 ? 5.869 7.757 -16.882 1.00 83.31 215 ASN A N 1
ATOM 1646 C CA . ASN A 1 215 ? 6.519 9.064 -17.006 1.00 83.31 215 ASN A CA 1
ATOM 1647 C C . ASN A 1 215 ? 7.761 9.040 -17.907 1.00 83.31 215 ASN A C 1
ATOM 1649 O O . ASN A 1 215 ? 8.070 10.050 -18.531 1.00 83.31 215 ASN A O 1
ATOM 1653 N N . LEU A 1 216 ? 8.472 7.912 -17.986 1.00 83.69 216 LEU A N 1
ATOM 1654 C CA . LEU A 1 216 ? 9.590 7.737 -18.915 1.00 83.69 216 LEU A CA 1
ATOM 1655 C C . LEU A 1 216 ? 9.103 7.609 -20.368 1.00 83.69 216 LEU A C 1
ATOM 1657 O O . LEU A 1 216 ? 9.710 8.186 -21.264 1.00 83.69 216 LEU A O 1
ATOM 1661 N N . VAL A 1 217 ? 8.007 6.876 -20.596 1.00 83.19 217 VAL A N 1
ATOM 1662 C CA . VAL A 1 217 ? 7.410 6.681 -21.931 1.00 83.19 217 VAL A CA 1
ATOM 1663 C C . VAL A 1 217 ? 6.768 7.967 -22.449 1.00 83.19 217 VAL A C 1
ATOM 1665 O O . VAL A 1 217 ? 6.917 8.304 -23.622 1.00 83.19 217 VAL A O 1
ATOM 1668 N N . ARG A 1 218 ? 6.050 8.690 -21.584 1.00 78.94 218 ARG A N 1
ATOM 1669 C CA . ARG A 1 218 ? 5.448 9.985 -21.905 1.00 78.94 218 ARG A CA 1
ATOM 1670 C C . ARG A 1 218 ? 5.679 10.969 -20.755 1.00 78.94 218 ARG A C 1
ATOM 1672 O O . ARG A 1 218 ? 4.887 10.977 -19.802 1.00 78.94 218 ARG A O 1
ATOM 1679 N N . PRO A 1 219 ? 6.714 11.818 -20.846 1.00 75.50 219 PRO A N 1
ATOM 1680 C CA . PRO A 1 219 ? 6.937 12.886 -19.876 1.00 75.50 219 PRO A CA 1
ATOM 1681 C C . PRO A 1 219 ? 5.712 13.816 -19.798 1.00 75.50 219 PRO A C 1
ATOM 1683 O O . PRO A 1 219 ? 5.137 14.150 -20.834 1.00 75.50 219 PRO A O 1
ATOM 1686 N N . SER A 1 220 ? 5.266 14.197 -18.594 1.00 65.69 220 SER A N 1
ATOM 1687 C CA . SER A 1 220 ? 4.481 15.437 -18.419 1.00 65.69 220 SER A CA 1
ATOM 1688 C C . SER A 1 220 ? 5.426 16.593 -18.163 1.00 65.69 220 SER A C 1
ATOM 1690 O O . SER A 1 220 ? 6.491 16.395 -17.588 1.00 65.69 220 SER A O 1
ATOM 1692 N N . GLU A 1 221 ? 4.989 17.789 -18.540 1.00 58.38 221 GLU A N 1
ATOM 1693 C CA . GLU A 1 221 ? 5.677 19.050 -18.249 1.00 58.38 221 GLU A CA 1
ATOM 1694 C C . GLU A 1 221 ? 5.612 19.444 -16.763 1.00 58.38 221 GLU A C 1
ATOM 1696 O O . GLU A 1 221 ? 6.379 20.291 -16.323 1.00 58.38 221 GLU A O 1
ATOM 1701 N N . GLU A 1 222 ? 4.750 18.802 -15.974 1.00 52.56 222 GLU A N 1
ATOM 1702 C CA . GLU A 1 222 ? 4.605 19.061 -14.542 1.00 52.56 222 GLU A CA 1
ATOM 1703 C C . GLU A 1 222 ? 5.338 17.981 -13.730 1.00 52.56 222 GLU A C 1
ATOM 1705 O O . GLU A 1 222 ? 4.951 16.802 -13.743 1.00 52.56 222 GLU A O 1
ATOM 1710 N N . ALA A 1 223 ? 6.417 18.406 -13.068 1.00 43.34 223 ALA A N 1
ATOM 1711 C CA . ALA A 1 223 ? 7.128 17.730 -11.987 1.00 43.34 223 ALA A CA 1
ATOM 1712 C C . ALA A 1 223 ? 7.365 18.739 -10.859 1.00 43.34 223 ALA A C 1
ATOM 1714 O O . ALA A 1 223 ? 7.725 19.893 -11.184 1.00 43.34 223 ALA A O 1
#

Radius of gyration: 24.63 Å; Cα contacts (8 Å, |Δi|>4): 205; chains: 1; bounding box: 49×46×76 Å

Foldseek 3Di:
DCVLDPDPPDDPDDPDDDDDQDDPVNVVVVVVVVVVVVVCCVPVVVLLVLLVVLLVVVVVVVVVCVVQPLPRQLVVLCVVLVVVLVVCVVPHPPLQSVLSNQLSVQLSVLSSFLRVQVPVHDLVSNLQTNLLSVLSSVQQSLVRSCLSHVVSCVVRVVVLVVVVVVCLVPPVVPPCSSVVCVVPDDCDRCNSSVVSSVVSRVVSNSSSVSNVVNCVVPPDPPD

Secondary structure (DSSP, 8-state):
-TTTS----S-S---SPPP---SHHHHHHHHHHHHHHHHHHHHHHHHHHHHHHHHHHHHHHHHHHHHHHHHHHHHHHHHHHHHHHHHHHHHS-HHHHHHHHHHHHHHHHHHHHHHHHHHH--HHHIIIIIHHHHHHHHHHHHHHHHHH-GGGHHHHHHHHHHHHHHHHHHTTTGGGHHHHHHHH----THHHHHHHHHHHHHHHHHHHHHHHHHHHHS--S--

Solvent-accessible surface area (backbone atoms only — not comparable to full-atom values): 11787 Å² total; per-residue (Å²): 108,72,91,80,48,80,80,84,84,86,64,102,77,64,96,66,72,82,89,71,68,84,49,72,71,47,39,50,52,49,51,52,51,48,48,54,50,49,54,48,46,69,52,49,46,59,47,40,52,50,9,46,51,52,42,52,55,49,51,59,57,40,57,58,33,75,76,42,42,57,66,42,50,38,48,49,40,46,50,56,39,46,51,49,30,53,53,28,60,78,74,44,59,70,53,62,20,50,15,46,42,52,13,34,52,49,26,37,52,25,44,39,50,16,41,49,30,50,70,80,30,58,75,65,39,22,24,72,42,11,31,12,25,44,36,31,29,66,60,40,21,62,50,47,15,23,71,65,21,76,91,36,26,79,76,43,50,52,56,47,49,56,48,50,52,49,41,32,69,74,67,34,50,69,90,52,48,31,59,52,46,64,74,75,52,73,87,52,71,70,40,54,54,51,51,48,46,63,50,18,38,61,54,9,35,53,54,28,48,29,30,52,49,28,40,68,78,52,69,67,95,79,128

Organism: NCBI:txid2044521

Nearest PDB structures (foldseek):
  1i4d-assembly1_A  TM=2.382E-01  e=6.117E+00  Homo sapiens
  4u9l-assembly1_A  TM=1.889E-01  e=6.117E+00  Thermus thermophilus HB8

Mean predicted aligned error: 8.88 Å

Sequence (223 aa):
MEIVFPRQRGRGHSVMGKWKPETLPQKVAYYAWSLFGTLGLLVLYPLTVVGFATRYYAVKLDSTRTRFGIVGVTALAVLVWGALTVSAYISLPFDAFLAIAAASLVAVISTTLAAIFSKFGGRVTSVLLAYPFAMTAIFLPPVVAALVTPSLEPHVLDPSYDFAVWILDNVLFVGGVNEWLRGNFQLEGAAYAGMWVGLSFPLGWFLGILVALANLVRPSEEA